Protein AF-A0A1E4TBM3-F1 (afdb_monomer)

pLDDT: mean 78.45, std 21.32, range [32.56, 98.5]

InterPro domains:
  IPR009851 Modifier of rudimentary, Modr [PF07200] (54-201)
  IPR009851 Modifier of rudimentary, Modr [PS51314] (126-215)
  IPR029012 Helix hairpin bin domain superfamily [G3DSA:1.10.287.660] (127-209)
  IPR037202 ESCRT assembly domain [SSF140111] (144-205)

Structure (mmCIF, N/CA/C/O backbone):
data_AF-A0A1E4TBM3-F1
#
_entry.id   AF-A0A1E4TBM3-F1
#
loop_
_atom_site.group_PDB
_atom_site.id
_atom_site.type_symbol
_atom_site.label_atom_id
_atom_site.label_alt_id
_atom_site.label_comp_id
_atom_site.label_asym_id
_atom_site.label_entity_id
_atom_site.label_seq_id
_atom_site.pdbx_PDB_ins_code
_atom_site.Cartn_x
_atom_site.Cartn_y
_atom_site.Cartn_z
_atom_site.occupancy
_atom_site.B_iso_or_equiv
_atom_site.auth_seq_id
_atom_site.auth_comp_id
_atom_site.auth_asym_id
_atom_site.auth_atom_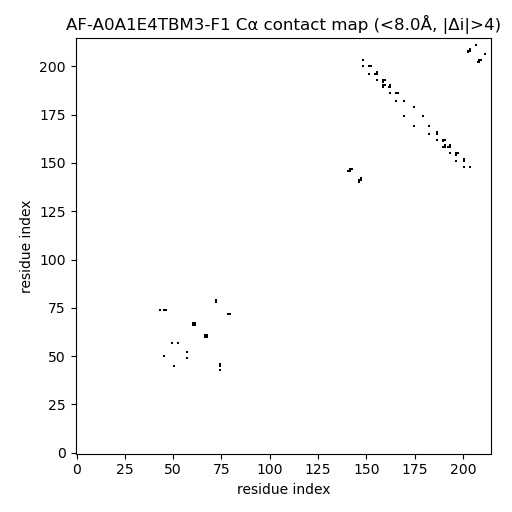id
_atom_site.pdbx_PDB_model_num
ATOM 1 N N . MET A 1 1 ? -14.488 -22.644 -23.319 1.00 43.09 1 MET A N 1
ATOM 2 C CA . MET A 1 1 ? -14.603 -23.756 -22.354 1.00 43.09 1 MET A CA 1
ATOM 3 C C . MET A 1 1 ? -14.589 -23.161 -20.959 1.00 43.09 1 MET A C 1
ATOM 5 O O . MET A 1 1 ? -13.863 -22.206 -20.725 1.00 43.09 1 MET A O 1
ATOM 9 N N . THR A 1 2 ? -15.517 -23.615 -20.133 1.00 40.78 2 THR A N 1
ATOM 10 C CA . THR A 1 2 ? -16.072 -22.980 -18.931 1.00 40.78 2 THR A CA 1
ATOM 11 C C . THR A 1 2 ? -15.214 -23.155 -17.668 1.00 40.78 2 THR A C 1
ATOM 13 O O . THR A 1 2 ? -14.751 -24.254 -17.399 1.00 40.78 2 THR A O 1
ATOM 16 N N . THR A 1 3 ? -15.045 -22.041 -16.942 1.00 47.38 3 THR A N 1
ATOM 17 C CA . THR A 1 3 ? -14.907 -21.806 -15.481 1.00 47.38 3 THR A CA 1
ATOM 18 C C . THR A 1 3 ? -14.403 -22.916 -14.542 1.00 47.38 3 THR A C 1
ATOM 20 O O . THR A 1 3 ? -15.051 -23.945 -14.380 1.00 47.38 3 THR A O 1
ATOM 23 N N . SER A 1 4 ? -13.356 -22.595 -13.773 1.00 41.22 4 SER A N 1
ATOM 24 C CA . SER A 1 4 ? -12.967 -23.264 -12.522 1.00 41.22 4 SER A CA 1
ATOM 25 C C . SER A 1 4 ? -12.719 -22.186 -11.460 1.00 41.22 4 SER A C 1
ATOM 27 O O . SER A 1 4 ? -11.581 -21.867 -11.127 1.00 41.22 4 SER A O 1
ATOM 29 N N . ASP A 1 5 ? -13.803 -21.580 -10.987 1.00 53.22 5 ASP A N 1
ATOM 30 C CA . ASP A 1 5 ? -13.818 -20.707 -9.815 1.00 53.22 5 ASP A CA 1
ATOM 31 C C . ASP A 1 5 ? -14.360 -21.563 -8.664 1.00 53.22 5 ASP A C 1
ATOM 33 O O . ASP A 1 5 ? -15.529 -21.948 -8.675 1.00 53.22 5 ASP A O 1
ATOM 37 N N . THR A 1 6 ? -13.490 -22.022 -7.761 1.00 50.16 6 THR A N 1
ATOM 38 C CA . THR A 1 6 ? -13.890 -22.870 -6.623 1.00 50.16 6 THR A CA 1
ATOM 39 C C . THR A 1 6 ? -13.209 -22.354 -5.353 1.00 50.16 6 THR A C 1
ATOM 41 O O . THR A 1 6 ? -11.991 -22.494 -5.230 1.00 50.16 6 THR A O 1
ATOM 44 N N . PRO A 1 7 ? -13.944 -21.735 -4.411 1.00 61.91 7 PRO A N 1
ATOM 45 C CA . PRO A 1 7 ? -13.390 -21.338 -3.119 1.00 61.91 7 PRO A CA 1
ATOM 46 C C . PRO A 1 7 ? -13.145 -22.565 -2.213 1.00 61.91 7 PRO A C 1
ATOM 48 O O . PRO A 1 7 ? -13.793 -23.601 -2.392 1.00 61.91 7 PRO A O 1
ATOM 51 N N . PRO A 1 8 ? -12.219 -22.476 -1.235 1.00 65.12 8 PRO A N 1
ATOM 52 C CA . PRO A 1 8 ? -11.909 -23.580 -0.329 1.00 65.12 8 PRO A CA 1
ATOM 53 C C . PRO A 1 8 ? -13.107 -23.945 0.571 1.00 65.12 8 PRO A C 1
ATOM 55 O O . PRO A 1 8 ? -13.926 -23.079 0.893 1.00 65.12 8 PRO A O 1
ATOM 58 N N . PRO A 1 9 ? -13.223 -25.221 0.990 1.00 61.34 9 PRO A N 1
ATOM 59 C CA . PRO A 1 9 ? -14.392 -25.720 1.705 1.00 61.34 9 PRO A CA 1
ATOM 60 C C . PRO A 1 9 ? -14.496 -25.144 3.123 1.00 61.34 9 PRO A C 1
ATOM 62 O O . PRO A 1 9 ? -13.516 -25.094 3.867 1.00 61.34 9 PRO A O 1
ATOM 65 N N . LEU A 1 10 ? -15.715 -24.747 3.502 1.00 54.44 10 LEU A N 1
ATOM 66 C CA . LEU A 1 10 ? -16.057 -24.360 4.870 1.00 54.44 10 LEU A CA 1
ATOM 67 C C . LEU A 1 10 ? -15.967 -25.563 5.833 1.00 54.44 10 LEU A C 1
ATOM 69 O O . LEU A 1 10 ? -16.214 -26.700 5.420 1.00 54.44 10 LEU A O 1
ATOM 73 N N . PRO A 1 11 ? -15.657 -25.325 7.123 1.00 58.06 11 PRO A N 1
ATOM 74 C CA . PRO A 1 11 ? -15.652 -26.370 8.144 1.00 58.06 11 PRO A CA 1
ATOM 75 C C . PRO A 1 11 ? -17.044 -27.010 8.321 1.00 58.06 11 PRO A C 1
ATOM 77 O O . PRO A 1 11 ? -18.061 -26.341 8.115 1.00 58.06 11 PRO A O 1
ATOM 80 N N . PRO A 1 12 ? -17.107 -28.297 8.717 1.00 53.38 12 PRO A N 1
ATOM 81 C CA . PRO A 1 12 ? -18.356 -29.041 8.811 1.00 53.38 12 PRO A CA 1
ATOM 82 C C . PRO A 1 12 ? -19.273 -28.462 9.892 1.00 53.38 12 PRO A C 1
ATOM 84 O O . PRO A 1 12 ? -18.897 -28.324 11.056 1.00 53.38 12 PRO A O 1
ATOM 87 N N . LEU A 1 13 ? -20.504 -28.157 9.484 1.00 50.41 13 LEU A N 1
ATOM 88 C CA . LEU A 1 13 ? -21.603 -27.804 10.371 1.00 50.41 13 LEU A CA 1
ATOM 89 C C . LEU A 1 13 ? -21.944 -29.033 11.241 1.00 50.41 13 LEU A C 1
ATOM 91 O O . LEU A 1 13 ? -22.085 -30.127 10.686 1.00 50.41 13 LEU A O 1
ATOM 95 N N . PRO A 1 14 ? -22.072 -28.913 12.575 1.00 39.44 14 PRO A N 1
ATOM 96 C CA . PRO A 1 14 ? -22.470 -30.042 13.406 1.00 39.44 14 PRO A CA 1
ATOM 97 C C . PRO A 1 14 ? -23.855 -30.546 12.981 1.00 39.44 14 PRO A C 1
ATOM 99 O O . PRO A 1 14 ? -24.824 -29.789 12.917 1.00 39.44 14 PRO A O 1
ATOM 102 N N . SER A 1 15 ? -23.905 -31.842 12.662 1.00 37.78 15 SER A N 1
ATOM 103 C CA . SER A 1 15 ? -25.085 -32.578 12.218 1.00 37.78 15 SER A CA 1
ATOM 104 C C . SER A 1 15 ? -26.249 -32.377 13.181 1.00 37.78 15 SER A C 1
ATOM 106 O O . SER A 1 15 ? -26.185 -32.764 14.348 1.00 37.78 15 SER A O 1
ATOM 108 N N . SER A 1 16 ? -27.338 -31.824 12.649 1.00 36.56 16 SER A N 1
ATOM 109 C CA . SER A 1 16 ? -28.669 -31.980 13.222 1.00 36.56 16 SER A CA 1
ATOM 110 C C . SER A 1 16 ? -29.006 -33.470 13.252 1.00 36.56 16 SER A C 1
ATOM 112 O O . SER A 1 16 ? -28.987 -34.133 12.218 1.00 36.56 16 SER A O 1
ATOM 114 N N . GLY A 1 17 ? -29.258 -34.002 14.445 1.00 34.97 17 GLY A N 1
ATOM 115 C CA . GLY A 1 17 ? -29.977 -35.256 14.622 1.00 34.97 17 GLY A CA 1
ATOM 116 C C . GLY A 1 17 ? -31.470 -34.956 14.651 1.00 34.97 17 GLY A C 1
ATOM 117 O O . GLY A 1 17 ? -31.932 -34.198 15.504 1.00 34.97 17 GLY A O 1
ATOM 118 N N . GLU A 1 18 ? -32.210 -35.527 13.705 1.00 33.69 18 GLU A N 1
ATOM 119 C CA . GLU A 1 18 ? -33.666 -35.495 13.664 1.00 33.69 18 GLU A CA 1
ATOM 120 C C . GLU A 1 18 ? -34.270 -36.365 14.781 1.00 33.69 18 GLU A C 1
ATOM 122 O O . GLU A 1 18 ? -33.983 -37.550 14.918 1.00 33.69 18 GLU A O 1
ATOM 127 N N . HIS A 1 19 ? -35.126 -35.717 15.569 1.00 36.16 19 HIS A N 1
ATOM 128 C CA . HIS A 1 19 ? -36.442 -36.171 16.016 1.00 36.16 19 HIS A CA 1
ATOM 129 C C . HIS A 1 19 ? -36.623 -37.633 16.469 1.00 36.16 19 HIS A C 1
ATOM 131 O O . HIS A 1 19 ? -37.054 -38.498 15.713 1.00 36.16 19 HIS A O 1
ATOM 137 N N . THR A 1 20 ? -36.578 -37.830 17.788 1.00 33.31 20 THR A N 1
ATOM 138 C CA . THR A 1 20 ? -37.605 -38.633 18.467 1.00 33.31 20 THR A CA 1
ATOM 139 C C . THR A 1 20 ? -38.359 -37.747 19.449 1.00 33.31 20 THR A C 1
ATOM 141 O O . THR A 1 20 ? -37.778 -37.161 20.359 1.00 33.31 20 THR A O 1
ATOM 144 N N . THR A 1 21 ? -39.658 -37.636 19.192 1.00 39.84 21 THR A N 1
A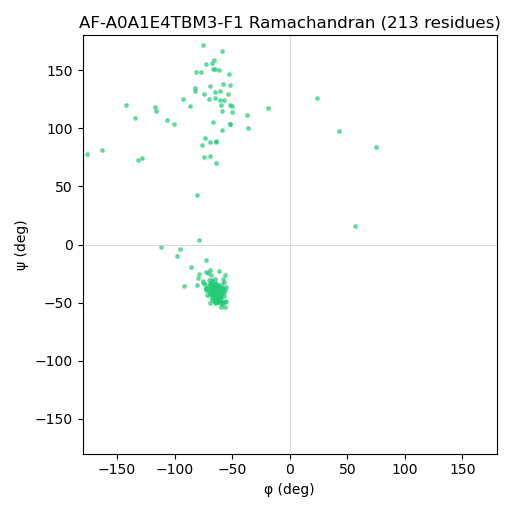TOM 145 C CA . THR A 1 21 ? -40.739 -37.121 20.040 1.00 39.84 21 THR A CA 1
ATOM 146 C C . THR A 1 21 ? -40.429 -37.060 21.533 1.00 39.84 21 THR A C 1
ATOM 148 O O . THR A 1 21 ? -40.270 -38.077 22.201 1.00 39.84 21 THR A O 1
ATOM 151 N N . GLY A 1 22 ? -40.446 -35.842 22.053 1.00 32.56 22 GLY A N 1
ATOM 152 C CA . GLY A 1 22 ? -40.351 -35.540 23.470 1.00 32.56 22 GLY A CA 1
ATOM 153 C C . GLY A 1 22 ? -40.514 -34.043 23.638 1.00 32.56 22 GLY A C 1
ATOM 154 O O . GLY A 1 22 ? -39.535 -33.313 23.728 1.00 32.56 22 GLY A O 1
ATOM 155 N N . THR A 1 23 ? -41.762 -33.589 23.566 1.00 39.31 23 THR A N 1
ATOM 156 C CA . THR A 1 23 ? -42.213 -32.233 23.879 1.00 39.31 23 THR A CA 1
ATOM 157 C C . THR A 1 23 ? -41.436 -31.673 25.069 1.00 39.31 23 THR A C 1
ATOM 159 O O . THR A 1 23 ? -41.610 -32.189 26.162 1.00 39.31 23 THR A O 1
ATOM 162 N N . ASN A 1 24 ? -40.580 -30.665 24.868 1.00 33.22 24 ASN A N 1
ATOM 163 C CA . ASN A 1 24 ? -40.073 -29.772 25.918 1.00 33.22 24 ASN A CA 1
ATOM 164 C C . ASN A 1 24 ? -39.470 -28.509 25.278 1.00 33.22 24 ASN A C 1
ATOM 166 O O . ASN A 1 24 ? -38.268 -28.369 25.069 1.00 33.22 24 ASN A O 1
ATOM 170 N N . THR A 1 25 ? -40.370 -27.593 24.937 1.00 37.41 25 THR A N 1
ATOM 171 C CA . THR A 1 25 ? -40.148 -26.151 24.776 1.00 37.41 25 THR A CA 1
ATOM 172 C C . THR A 1 25 ? -39.616 -25.507 26.080 1.00 37.41 25 THR A C 1
ATOM 174 O O . THR A 1 25 ? -39.597 -26.150 27.129 1.00 37.41 25 THR A O 1
ATOM 177 N N . PRO A 1 26 ? -39.100 -24.268 26.013 1.00 33.31 26 PRO A N 1
ATOM 178 C CA . PRO A 1 26 ? -37.811 -23.867 26.571 1.00 33.31 26 PRO A CA 1
ATOM 179 C C . PRO A 1 26 ? -37.827 -23.573 28.074 1.00 33.31 26 PRO A C 1
ATOM 181 O O . PRO A 1 26 ? -38.766 -22.979 28.599 1.00 33.31 26 PRO A O 1
ATOM 184 N N . LYS A 1 27 ? -36.695 -23.853 28.739 1.00 35.19 27 LYS A N 1
ATOM 185 C CA . LYS A 1 27 ? -36.306 -23.174 29.985 1.00 35.19 27 LYS A CA 1
ATOM 186 C C . LYS A 1 27 ? -35.948 -21.721 29.664 1.00 35.19 27 LYS A C 1
ATOM 188 O O . LYS A 1 27 ? -34.781 -21.346 29.605 1.00 35.19 27 LYS A O 1
ATOM 193 N N . THR A 1 28 ? -36.980 -20.917 29.443 1.00 34.03 28 THR A N 1
ATOM 194 C CA . THR A 1 28 ? -36.949 -19.492 29.751 1.00 34.03 28 THR A CA 1
ATOM 195 C C . THR A 1 28 ? -36.668 -19.396 31.243 1.00 34.03 28 THR A C 1
ATOM 197 O O . THR A 1 28 ? -37.457 -19.874 32.055 1.00 34.03 28 THR A O 1
ATOM 200 N N . SER A 1 29 ? -35.515 -18.845 31.614 1.00 42.06 29 SER A N 1
ATOM 201 C CA . SER A 1 29 ? -35.287 -18.366 32.971 1.00 42.06 29 SER A CA 1
ATOM 202 C C . SER A 1 29 ? -36.263 -17.217 33.208 1.00 42.06 29 SER A C 1
ATOM 204 O O . SER A 1 29 ? -35.975 -16.065 32.880 1.00 42.06 29 SER A O 1
ATOM 206 N N . GLU A 1 30 ? -37.454 -17.560 33.695 1.00 33.88 30 GLU A N 1
ATOM 207 C CA . GLU A 1 30 ? -38.350 -16.610 34.334 1.00 33.88 30 GLU A CA 1
ATOM 208 C C . GLU A 1 30 ? -37.546 -15.870 35.417 1.00 33.88 30 GLU A C 1
ATOM 210 O O . GLU A 1 30 ? -36.768 -16.511 36.135 1.00 33.88 30 GLU A O 1
ATOM 215 N N . PRO A 1 31 ? -37.686 -14.537 35.554 1.00 37.34 31 PRO A N 1
ATOM 216 C CA . PRO A 1 31 ? -37.241 -13.884 36.775 1.00 37.34 31 PRO A CA 1
ATOM 217 C C . PRO A 1 31 ? -37.927 -14.620 37.916 1.00 37.34 31 PRO A C 1
ATOM 219 O O . PRO A 1 31 ? -39.135 -14.840 37.825 1.00 37.34 31 PRO A O 1
ATOM 222 N N . SER A 1 32 ? -37.159 -15.039 38.926 1.00 38.97 32 SER A N 1
ATOM 223 C CA . SER A 1 32 ? -37.653 -15.684 40.139 1.00 38.97 32 SER A CA 1
ATOM 224 C C . SER A 1 32 ? -38.976 -15.047 40.528 1.00 38.97 32 SER A C 1
ATOM 226 O O . SER A 1 32 ? -39.015 -13.928 41.044 1.00 38.97 32 SER A O 1
ATOM 228 N N . ARG A 1 33 ? -40.077 -15.720 40.185 1.00 36.62 33 ARG A N 1
ATOM 229 C CA . ARG A 1 33 ? -41.401 -15.276 40.568 1.00 36.62 33 ARG A CA 1
ATOM 230 C C . ARG A 1 33 ? -41.368 -15.455 42.068 1.00 36.62 33 ARG A C 1
ATOM 232 O O . ARG A 1 33 ? -41.325 -16.584 42.548 1.00 36.62 33 ARG A O 1
ATOM 239 N N . ILE A 1 34 ? -41.262 -14.341 42.785 1.00 35.09 34 ILE A N 1
ATOM 240 C CA . ILE A 1 34 ? -41.466 -14.298 44.222 1.00 35.09 34 ILE A CA 1
ATOM 241 C C . ILE A 1 34 ? -42.824 -14.963 44.414 1.00 35.09 34 ILE A C 1
ATOM 243 O O . ILE A 1 34 ? -43.860 -14.397 44.063 1.00 35.09 34 ILE A O 1
ATOM 247 N N . THR A 1 35 ? -42.830 -16.213 44.866 1.00 35.88 35 THR A N 1
ATOM 248 C CA . THR A 1 35 ? -44.028 -16.836 45.401 1.00 35.88 35 THR A CA 1
ATOM 249 C C . THR A 1 35 ? -44.375 -16.038 46.647 1.00 35.88 35 THR A C 1
ATOM 251 O O . THR A 1 35 ? -43.936 -16.366 47.743 1.00 35.88 35 THR A O 1
ATOM 254 N N . LEU A 1 36 ? -45.158 -14.971 46.471 1.00 41.56 36 LEU A N 1
ATOM 255 C CA . LEU A 1 36 ? -46.055 -14.428 47.487 1.00 41.56 36 LEU A CA 1
ATOM 256 C C . LEU A 1 36 ? -47.100 -15.517 47.762 1.00 41.56 36 LEU A C 1
ATOM 258 O O . LEU A 1 36 ? -48.237 -15.446 47.309 1.00 41.56 36 LEU A O 1
ATOM 262 N N . SER A 1 37 ? -46.677 -16.609 48.394 1.00 42.25 37 SER A N 1
ATOM 263 C CA . SER A 1 37 ? -47.542 -17.728 48.728 1.00 42.25 37 SER A CA 1
ATOM 264 C C . SER A 1 37 ? -47.614 -17.843 50.236 1.00 42.25 37 SER A C 1
ATOM 266 O O . SER A 1 37 ? -46.628 -18.169 50.891 1.00 42.25 37 SER A O 1
ATOM 268 N N . ALA A 1 38 ? -48.838 -17.608 50.701 1.00 39.19 38 ALA A N 1
ATOM 269 C CA . ALA A 1 38 ? -49.329 -17.583 52.069 1.00 39.19 38 ALA A CA 1
ATOM 270 C C . ALA A 1 38 ? -48.919 -16.338 52.868 1.00 39.19 38 ALA A C 1
ATOM 272 O O . ALA A 1 38 ? -48.008 -16.372 53.687 1.00 39.19 38 ALA A O 1
ATOM 273 N N . TYR A 1 39 ? -49.688 -15.251 52.712 1.00 37.91 39 TYR A N 1
ATOM 274 C CA . TYR A 1 39 ? -49.932 -14.380 53.862 1.00 37.91 39 TYR A CA 1
ATOM 275 C C . TYR A 1 39 ? -50.382 -15.290 55.018 1.00 37.91 39 TYR A C 1
ATOM 277 O O . TYR A 1 39 ? -51.385 -15.994 54.843 1.00 37.91 39 TYR A O 1
ATOM 285 N N . PRO A 1 40 ? -49.677 -15.353 56.164 1.00 49.25 40 PRO A N 1
ATOM 286 C CA . PRO A 1 40 ? -50.264 -15.976 57.339 1.00 49.25 40 PRO A CA 1
ATOM 287 C C . PRO A 1 40 ? -51.561 -15.216 57.606 1.00 49.25 40 PRO A C 1
ATOM 289 O O . PRO A 1 40 ? -51.539 -13.992 57.691 1.00 49.25 40 PRO A O 1
ATOM 292 N N . THR A 1 41 ? -52.702 -15.906 57.667 1.00 52.69 41 THR A N 1
ATOM 293 C CA . THR A 1 41 ? -53.959 -15.297 58.121 1.00 52.69 41 THR A CA 1
ATOM 294 C C . THR A 1 41 ? -53.674 -14.583 59.442 1.00 52.69 41 THR A C 1
ATOM 296 O O . THR A 1 41 ? -53.352 -15.277 60.414 1.00 52.69 41 THR A O 1
ATOM 299 N N . PRO A 1 42 ? -53.758 -13.240 59.522 1.00 49.72 42 PRO A N 1
ATOM 300 C CA . PRO A 1 42 ? -53.548 -12.557 60.780 1.00 49.72 42 PRO A CA 1
ATOM 301 C C . PRO A 1 42 ? -54.816 -12.756 61.607 1.00 49.72 42 PRO A C 1
ATOM 303 O O . PRO A 1 42 ? -55.722 -11.934 61.605 1.00 49.72 42 PRO A O 1
ATOM 306 N N . SER A 1 43 ? -54.900 -13.869 62.333 1.00 53.56 43 SER A N 1
ATOM 307 C CA . SER A 1 43 ? -55.831 -13.999 63.458 1.00 53.56 43 SER A CA 1
ATOM 308 C C . SER A 1 43 ? -55.232 -13.321 64.698 1.00 53.56 43 SER A C 1
ATOM 310 O O . SER A 1 43 ? -55.256 -13.875 65.796 1.00 53.56 43 SER A O 1
ATOM 312 N N . ALA A 1 44 ? -54.633 -12.143 64.521 1.00 61.34 44 ALA A N 1
ATOM 313 C CA . ALA A 1 44 ? -54.261 -11.275 65.624 1.00 61.34 44 ALA A CA 1
ATOM 314 C C . ALA A 1 44 ? -55.431 -10.304 65.844 1.00 61.34 44 ALA A C 1
ATOM 316 O O . ALA A 1 44 ? -55.864 -9.664 64.884 1.00 61.34 44 ALA A O 1
ATOM 317 N N . PRO A 1 45 ? -55.995 -10.210 67.059 1.00 63.44 45 PRO A N 1
ATOM 318 C CA . PRO A 1 4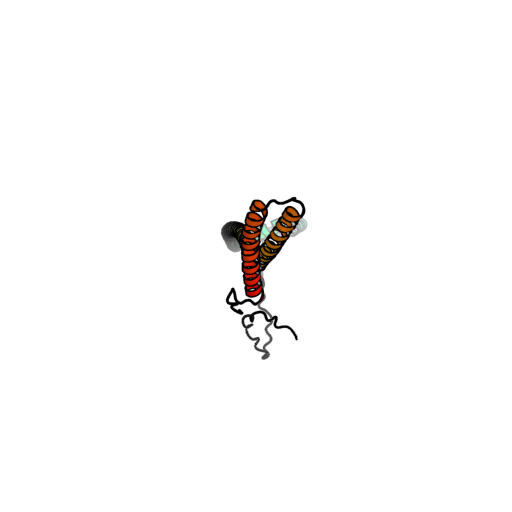5 ? -57.067 -9.262 67.332 1.00 63.44 45 PRO A CA 1
ATOM 319 C C . PRO A 1 45 ? -56.556 -7.840 67.085 1.00 63.44 45 PRO A C 1
ATOM 321 O O . PRO A 1 45 ? -55.478 -7.488 67.561 1.00 63.44 45 PRO A O 1
ATOM 324 N N . LEU A 1 46 ? -57.328 -7.041 66.341 1.00 67.31 46 LEU A N 1
ATOM 325 C CA . LEU A 1 46 ? -57.081 -5.609 66.153 1.00 67.31 46 LEU A CA 1
ATOM 326 C C . LEU A 1 46 ? -56.945 -4.924 67.527 1.00 67.31 46 LEU A C 1
ATOM 328 O O . LEU A 1 46 ? -57.617 -5.343 68.476 1.00 67.31 46 LEU A O 1
ATOM 332 N N . PRO A 1 47 ? -56.103 -3.884 67.667 1.00 75.12 47 PRO A N 1
ATOM 333 C CA . PRO A 1 47 ? -55.949 -3.175 68.929 1.00 75.12 47 PRO A CA 1
ATOM 334 C C . PRO A 1 47 ? -57.310 -2.635 69.367 1.00 75.12 47 PRO A C 1
ATOM 336 O O . PRO A 1 47 ? -58.064 -2.098 68.553 1.00 75.12 47 PRO A O 1
ATOM 339 N N . SER A 1 48 ? -57.634 -2.747 70.653 1.00 68.88 48 SER A N 1
ATOM 340 C CA . SER A 1 48 ? -58.908 -2.261 71.203 1.00 68.88 48 SER A CA 1
ATOM 341 C C . SER A 1 48 ? -59.145 -0.770 70.938 1.00 68.88 48 SER A C 1
ATOM 343 O O . SER A 1 48 ? -60.286 -0.334 70.840 1.00 68.88 48 SER A O 1
ATOM 345 N N . GLU A 1 49 ? -58.068 -0.007 70.766 1.00 70.56 49 GLU A N 1
ATOM 346 C CA . GLU A 1 49 ? -58.069 1.418 70.418 1.00 70.56 49 GLU A CA 1
ATOM 347 C C . GLU A 1 49 ? -58.652 1.684 69.021 1.00 70.56 49 GLU A C 1
ATOM 349 O O . GLU A 1 49 ? -59.351 2.671 68.820 1.00 70.56 49 GLU A O 1
ATOM 354 N N . VAL A 1 50 ? -58.445 0.764 68.075 1.00 67.19 50 VAL A N 1
ATOM 355 C CA . VAL A 1 50 ? -58.972 0.849 66.701 1.00 67.19 50 VAL A CA 1
ATOM 356 C C . VAL A 1 50 ? -60.436 0.414 66.661 1.00 67.19 50 VAL A C 1
ATOM 358 O O . VAL A 1 50 ? -61.241 0.983 65.932 1.00 67.19 50 VAL A O 1
ATOM 361 N N . LEU A 1 51 ? -60.811 -0.560 67.493 1.00 73.19 51 LEU A N 1
ATOM 362 C CA . LEU A 1 51 ? -62.198 -1.016 67.642 1.00 73.19 51 LEU A CA 1
ATOM 363 C C . LEU A 1 51 ? -63.105 0.022 68.331 1.00 73.19 51 LEU A C 1
ATOM 365 O O . LEU A 1 51 ? -64.321 -0.038 68.164 1.00 73.19 51 LEU A O 1
ATOM 369 N N . ALA A 1 52 ? -62.529 0.959 69.091 1.00 75.50 52 ALA A N 1
ATOM 370 C CA . ALA A 1 52 ? -63.247 2.018 69.804 1.00 75.50 52 ALA A CA 1
ATOM 371 C C . ALA A 1 52 ? -63.321 3.358 69.037 1.00 75.50 52 ALA A C 1
ATOM 373 O O . ALA A 1 52 ? -63.956 4.296 69.521 1.00 75.50 52 ALA A O 1
ATOM 374 N N . ALA A 1 53 ? -62.684 3.462 67.866 1.00 75.00 53 ALA A N 1
ATOM 375 C CA . ALA A 1 53 ? -62.620 4.692 67.078 1.00 75.00 53 ALA A CA 1
ATOM 376 C C . ALA A 1 53 ? -63.930 4.978 66.305 1.00 75.00 53 ALA A C 1
ATOM 378 O O . ALA A 1 53 ? -64.622 4.043 65.881 1.00 75.00 53 ALA A O 1
ATOM 379 N N . PRO A 1 54 ? -64.297 6.258 66.087 1.00 84.56 54 PRO A N 1
ATOM 380 C CA . PRO A 1 54 ? -65.460 6.619 65.281 1.00 84.56 54 PRO A CA 1
ATOM 381 C C . PRO A 1 54 ? -65.251 6.262 63.800 1.00 84.56 54 PRO A C 1
ATOM 383 O O . PRO A 1 54 ? -64.134 6.169 63.295 1.00 84.56 54 PRO A O 1
ATOM 386 N N . LYS A 1 55 ? -66.357 6.080 63.070 1.00 79.00 55 LYS A N 1
ATOM 387 C CA . LYS A 1 55 ? -66.357 5.622 61.667 1.00 79.00 55 LYS A CA 1
ATOM 388 C C . LYS A 1 55 ? -65.563 6.533 60.716 1.00 79.00 55 LYS A C 1
ATOM 390 O O . LYS A 1 55 ? -65.022 6.048 59.727 1.00 79.00 55 LYS A O 1
ATOM 395 N N . GLU A 1 56 ? -65.502 7.825 61.021 1.00 81.94 56 GLU A N 1
ATOM 396 C CA . GLU A 1 56 ? -64.770 8.838 60.249 1.00 81.94 56 GLU A CA 1
ATOM 397 C C . GLU A 1 56 ? -63.245 8.654 60.378 1.00 81.94 56 GLU A C 1
ATOM 399 O O . GLU A 1 56 ? -62.521 8.680 59.380 1.00 81.94 56 GLU A O 1
ATOM 404 N N . ASP A 1 57 ? -62.761 8.336 61.581 1.00 77.12 57 ASP A N 1
ATOM 405 C CA . ASP A 1 57 ? -61.342 8.057 61.830 1.00 77.12 57 ASP A CA 1
ATOM 406 C C . ASP A 1 57 ? -60.917 6.721 61.205 1.00 77.12 57 ASP A C 1
ATOM 408 O O . ASP A 1 57 ? -59.828 6.610 60.644 1.00 77.12 57 ASP A O 1
ATOM 412 N N . LEU A 1 58 ? -61.803 5.717 61.206 1.00 80.12 58 LEU A N 1
ATOM 413 C CA . LEU A 1 58 ? -61.554 4.436 60.534 1.00 80.12 58 LEU A CA 1
ATOM 414 C C . LEU A 1 58 ? -61.417 4.576 59.014 1.00 80.12 58 LEU A C 1
ATOM 416 O O . LEU A 1 58 ? -60.592 3.888 58.415 1.00 80.12 58 LEU A O 1
ATOM 420 N N . GLN A 1 59 ? -62.196 5.464 58.390 1.00 81.38 59 GLN A N 1
ATOM 421 C CA . GLN A 1 59 ? -62.037 5.773 56.965 1.00 81.38 59 GLN A CA 1
ATOM 422 C C . GLN A 1 59 ? -60.706 6.473 56.703 1.00 81.38 59 GLN A C 1
ATOM 424 O O . GLN A 1 59 ? -59.974 6.069 55.809 1.00 81.38 59 GLN A O 1
ATOM 429 N N . THR A 1 60 ? -60.326 7.421 57.557 1.00 82.75 60 THR A N 1
ATOM 430 C CA . THR A 1 60 ? -59.039 8.121 57.443 1.00 82.75 60 THR A CA 1
ATOM 431 C C . THR A 1 60 ? -57.844 7.159 57.557 1.00 82.75 60 THR A C 1
ATOM 433 O O . THR A 1 60 ? -56.856 7.292 56.831 1.00 82.75 60 THR A O 1
ATOM 436 N N . ILE A 1 61 ? -57.943 6.141 58.418 1.00 79.94 61 ILE A N 1
ATOM 437 C CA . ILE A 1 61 ? -56.934 5.078 58.563 1.00 79.94 61 ILE A CA 1
ATOM 438 C C . ILE A 1 61 ? -56.935 4.130 57.346 1.00 79.94 61 ILE A C 1
ATOM 440 O O . ILE A 1 61 ? -55.872 3.726 56.879 1.00 79.94 61 ILE A O 1
ATOM 444 N N . LEU A 1 62 ? -58.100 3.797 56.782 1.00 83.19 62 LEU A N 1
ATOM 445 C CA . LEU A 1 62 ? -58.212 2.964 55.572 1.00 83.19 62 LEU A CA 1
ATOM 446 C C . LEU A 1 62 ? -57.799 3.679 54.277 1.00 83.19 62 LEU A C 1
ATOM 448 O O . LEU A 1 62 ? -57.395 3.020 53.318 1.00 83.19 62 LEU A O 1
ATOM 452 N N . ASP A 1 63 ? -57.849 5.004 54.250 1.00 89.00 63 ASP A N 1
ATOM 453 C CA . ASP A 1 63 ? -57.441 5.788 53.084 1.00 89.00 63 ASP A CA 1
ATOM 454 C C . ASP A 1 63 ? -55.929 6.073 53.078 1.00 89.00 63 ASP A C 1
ATOM 456 O O . ASP A 1 63 ? -55.343 6.358 52.032 1.00 89.00 63 ASP A O 1
ATOM 460 N N . SER A 1 64 ? -55.266 5.965 54.234 1.00 86.31 64 SER A N 1
ATOM 461 C CA . SER A 1 64 ? -53.836 6.240 54.380 1.00 86.31 64 SER A CA 1
ATOM 462 C C . SER A 1 64 ? -53.014 4.959 54.556 1.00 86.31 64 SER A C 1
ATOM 464 O O . SER A 1 64 ? -52.962 4.336 55.617 1.00 86.31 64 SER A O 1
ATOM 466 N N . THR A 1 65 ? -52.277 4.600 53.505 1.00 86.56 65 THR A N 1
ATOM 467 C CA . THR A 1 65 ? -51.348 3.455 53.496 1.00 86.56 65 THR A CA 1
ATOM 468 C C . THR A 1 65 ? -50.264 3.562 54.569 1.00 86.56 65 THR A C 1
ATOM 470 O O . THR A 1 65 ? -49.900 2.564 55.177 1.00 86.56 65 THR A O 1
ATOM 473 N N . PHE A 1 66 ? -49.806 4.776 54.887 1.00 83.81 66 PHE A N 1
ATOM 474 C CA . PHE A 1 66 ? -48.833 5.001 55.959 1.00 83.81 66 PHE A CA 1
ATOM 475 C C . PHE A 1 66 ? -49.365 4.614 57.350 1.00 83.81 66 PHE A C 1
ATOM 477 O O . PHE A 1 66 ? -48.625 4.043 58.150 1.00 83.81 66 PHE A O 1
ATOM 484 N N . LEU A 1 67 ? -50.639 4.905 57.653 1.00 81.06 67 LEU A N 1
ATOM 485 C CA . LEU A 1 67 ? -51.249 4.527 58.934 1.00 81.06 67 LEU A CA 1
ATOM 486 C C . LEU A 1 67 ? -51.524 3.023 58.994 1.00 81.06 67 LEU A C 1
ATOM 488 O O . LEU A 1 67 ? -51.356 2.427 60.056 1.00 81.06 67 LEU A O 1
ATOM 492 N N . GLN A 1 68 ? -51.876 2.403 57.866 1.00 80.56 68 GLN A N 1
ATOM 493 C CA . GLN A 1 68 ? -51.993 0.945 57.758 1.00 80.56 68 GLN A CA 1
ATOM 494 C C . GLN A 1 68 ? -50.658 0.256 58.031 1.00 80.56 68 GLN A C 1
ATOM 496 O O . GLN A 1 68 ? -50.603 -0.646 58.864 1.00 80.56 68 GLN A O 1
ATOM 501 N N . ASP A 1 69 ? -49.580 0.725 57.406 1.00 79.19 69 ASP A N 1
ATOM 502 C CA . ASP A 1 69 ? -48.237 0.193 57.624 1.00 79.19 69 ASP A CA 1
ATOM 503 C C . ASP A 1 69 ? -47.791 0.394 59.077 1.00 79.19 69 ASP A C 1
ATOM 505 O O . ASP A 1 69 ? -47.341 -0.550 59.724 1.00 79.19 69 ASP A O 1
ATOM 509 N N . ALA A 1 70 ? -47.985 1.591 59.643 1.00 80.25 70 ALA A N 1
ATOM 510 C CA . ALA A 1 70 ? -47.671 1.867 61.045 1.00 80.25 70 ALA A CA 1
ATOM 511 C C . ALA A 1 70 ? -48.436 0.943 62.010 1.00 80.25 70 ALA A C 1
ATOM 513 O O . ALA A 1 70 ? -47.851 0.431 62.964 1.00 80.25 70 ALA A O 1
ATOM 514 N N . LEU A 1 71 ? -49.718 0.688 61.745 1.00 79.12 71 LEU A N 1
ATOM 515 C CA . LEU A 1 71 ? -50.563 -0.199 62.544 1.00 79.12 71 LEU A CA 1
ATOM 516 C C . LEU A 1 71 ? -50.104 -1.659 62.436 1.00 79.12 71 LEU A C 1
ATOM 518 O O . LEU A 1 71 ? -49.981 -2.333 63.458 1.00 79.12 71 LEU A O 1
ATOM 522 N N . ILE A 1 72 ? -49.748 -2.118 61.234 1.00 78.25 72 ILE A N 1
ATOM 523 C CA . ILE A 1 72 ? -49.156 -3.444 61.005 1.00 78.25 72 ILE A CA 1
ATOM 524 C C . ILE A 1 72 ? -47.826 -3.584 61.764 1.00 78.25 72 ILE A C 1
ATOM 526 O O . ILE A 1 72 ? -47.603 -4.603 62.422 1.00 78.25 72 ILE A O 1
ATOM 530 N N . TYR A 1 73 ? -46.969 -2.559 61.744 1.00 76.94 73 TYR A N 1
ATOM 531 C CA . TYR A 1 73 ? -45.691 -2.560 62.465 1.00 76.94 73 TYR A CA 1
ATOM 532 C C . TYR A 1 73 ? -45.850 -2.510 63.991 1.00 76.94 73 TYR A C 1
ATOM 534 O O . TYR A 1 73 ? -45.052 -3.122 64.703 1.00 76.94 73 TYR A O 1
ATOM 542 N N . CYS A 1 74 ? -46.875 -1.825 64.504 1.00 74.25 74 CYS A N 1
ATOM 543 C CA . CYS A 1 74 ? -47.208 -1.819 65.931 1.00 74.25 74 CYS A CA 1
ATOM 544 C C . CYS A 1 74 ? -47.763 -3.175 66.399 1.00 74.25 74 CYS A C 1
ATOM 546 O O . CYS A 1 74 ? -47.433 -3.624 67.496 1.00 74.25 74 CYS A O 1
ATOM 548 N N . GLN A 1 75 ? -48.575 -3.845 65.572 1.00 74.12 75 GLN A N 1
ATOM 549 C CA . GLN A 1 75 ? -49.162 -5.156 65.883 1.00 74.12 75 GLN A CA 1
ATOM 550 C C . GLN A 1 75 ? -48.133 -6.289 65.829 1.00 74.12 75 GLN A C 1
ATOM 552 O O . GLN A 1 75 ? -48.187 -7.248 66.603 1.00 74.12 75 GLN A O 1
ATOM 557 N N . HIS A 1 76 ? -47.211 -6.190 64.875 1.00 67.75 76 HIS A N 1
ATOM 558 C CA . HIS A 1 76 ? -46.236 -7.219 64.559 1.00 67.75 76 HIS A CA 1
ATOM 559 C C . HIS A 1 76 ? -44.831 -6.605 64.548 1.00 67.75 76 HIS A C 1
ATOM 561 O O . HIS A 1 76 ? -44.220 -6.451 63.494 1.00 67.75 76 HIS A O 1
ATOM 567 N N . PRO A 1 77 ? -44.246 -6.299 65.720 1.00 67.00 77 PRO A N 1
ATOM 568 C CA . PRO A 1 77 ? -42.891 -5.748 65.784 1.00 67.00 77 PRO A CA 1
ATOM 569 C C . PRO A 1 77 ? -41.838 -6.703 65.193 1.00 67.00 77 PRO A C 1
ATOM 571 O O . PRO A 1 77 ? -40.779 -6.262 64.751 1.00 67.00 77 PRO A O 1
ATOM 574 N N . GLN A 1 78 ? -42.134 -8.009 65.147 1.00 65.94 78 GLN A N 1
ATOM 575 C CA . GLN A 1 78 ? -41.277 -9.000 64.495 1.00 65.94 78 GLN A CA 1
ATOM 576 C C . GLN A 1 78 ? -41.356 -8.953 62.963 1.00 65.94 78 GLN A C 1
ATOM 578 O O . GLN A 1 78 ? -40.330 -9.166 62.327 1.00 65.94 78 GLN A O 1
ATOM 583 N N . SER A 1 79 ? -42.498 -8.587 62.362 1.00 65.56 79 SER A N 1
ATOM 584 C CA . SER A 1 79 ? -42.627 -8.537 60.896 1.00 65.56 79 SER A CA 1
ATOM 585 C C . SER A 1 79 ? -41.784 -7.419 60.282 1.00 65.56 79 SER A C 1
ATOM 587 O O . SER A 1 79 ? -41.227 -7.603 59.204 1.00 65.56 79 SER A O 1
ATOM 589 N N . LYS A 1 80 ? -41.613 -6.297 60.996 1.00 66.31 80 LYS A N 1
ATOM 590 C CA . LYS A 1 80 ? -40.711 -5.212 60.590 1.00 66.31 80 LYS A CA 1
ATOM 591 C C . LYS A 1 80 ? -39.267 -5.705 60.477 1.00 66.31 80 LYS A C 1
ATOM 593 O O . LYS A 1 80 ? -38.649 -5.612 59.427 1.00 66.31 80 LYS A O 1
ATOM 598 N N . GLY A 1 81 ? -38.757 -6.327 61.542 1.00 65.38 81 GLY A N 1
ATOM 599 C CA . GLY A 1 81 ? -37.399 -6.872 61.553 1.00 65.38 81 GLY A CA 1
ATOM 600 C C . GLY A 1 81 ? -37.200 -8.075 60.625 1.00 65.38 81 GLY A C 1
ATOM 601 O O . GLY A 1 81 ? -36.076 -8.318 60.190 1.00 65.38 81 GLY A O 1
ATOM 602 N N . GLU A 1 82 ? -38.251 -8.841 60.332 1.00 71.75 82 GLU A N 1
ATOM 603 C CA . GLU A 1 82 ? -38.208 -9.975 59.401 1.00 71.75 82 GLU A CA 1
ATOM 604 C C . GLU A 1 82 ? -38.271 -9.555 57.930 1.00 71.75 82 GLU A C 1
ATOM 606 O O . GLU A 1 82 ? -37.703 -10.259 57.099 1.00 71.75 82 GLU A O 1
ATOM 611 N N . LEU A 1 83 ? -38.908 -8.426 57.602 1.00 73.25 83 LEU A N 1
ATOM 612 C CA . LEU A 1 83 ? -39.010 -7.906 56.235 1.00 73.25 83 LEU A CA 1
ATOM 613 C C . LEU A 1 83 ? -37.872 -6.932 55.885 1.00 73.25 83 LEU A C 1
ATOM 615 O O . LEU A 1 83 ? -37.365 -6.966 54.762 1.00 73.25 83 LEU A O 1
ATOM 619 N N . ASP A 1 84 ? -37.417 -6.126 56.846 1.00 78.12 84 ASP A N 1
ATOM 620 C CA . ASP A 1 84 ? -36.341 -5.150 56.631 1.00 78.12 84 ASP A CA 1
ATOM 621 C C . ASP A 1 84 ? -34.994 -5.851 56.378 1.00 78.12 84 ASP A C 1
ATOM 623 O O . ASP A 1 84 ? -34.264 -5.484 55.463 1.00 78.12 84 ASP A O 1
ATOM 627 N N . LYS A 1 85 ? -34.689 -6.942 57.096 1.00 81.44 85 LYS A N 1
ATOM 628 C CA . LYS A 1 85 ? -33.438 -7.711 56.917 1.00 81.44 85 LYS A CA 1
ATOM 629 C C . LYS A 1 85 ? -33.231 -8.282 55.504 1.00 81.44 85 LYS A C 1
ATOM 631 O O . LYS A 1 85 ? -32.147 -8.090 54.952 1.00 81.44 85 LYS A O 1
ATOM 636 N N . PRO A 1 86 ? -34.188 -9.010 54.891 1.00 85.31 86 PRO A N 1
ATOM 637 C CA . PRO A 1 86 ? -34.022 -9.493 53.525 1.00 85.31 86 PRO A CA 1
ATOM 638 C C . PRO A 1 86 ? -34.015 -8.344 52.512 1.00 85.31 86 PRO A C 1
ATOM 640 O O . PRO A 1 86 ? -33.317 -8.456 51.508 1.00 85.31 86 PRO A O 1
ATOM 643 N N . ALA A 1 87 ? -34.724 -7.238 52.766 1.00 86.44 87 ALA A N 1
ATOM 644 C CA . ALA A 1 87 ? -34.670 -6.055 51.908 1.00 86.44 87 ALA A CA 1
ATOM 645 C C . ALA A 1 87 ? -33.285 -5.383 51.941 1.00 86.44 87 ALA A C 1
ATOM 647 O O . ALA A 1 87 ? -32.729 -5.083 50.885 1.00 86.44 87 ALA A O 1
ATOM 648 N N . GLU A 1 88 ? -32.691 -5.221 53.126 1.00 90.44 88 GLU A N 1
ATOM 649 C CA . GLU A 1 88 ? -31.323 -4.718 53.302 1.00 90.44 88 GLU A CA 1
ATOM 650 C C . GLU A 1 88 ? -30.292 -5.645 52.646 1.00 90.44 88 GLU A C 1
ATOM 652 O O . GLU A 1 88 ? -29.416 -5.176 51.921 1.00 90.44 88 GLU A O 1
ATOM 657 N N . MET A 1 89 ? -30.436 -6.963 52.819 1.00 93.00 89 MET A N 1
ATOM 658 C CA . MET A 1 89 ? -29.563 -7.953 52.181 1.00 93.00 89 MET A CA 1
ATOM 659 C C . MET A 1 89 ? -29.644 -7.886 50.649 1.00 93.00 89 MET A C 1
ATOM 661 O O . MET A 1 89 ? -28.613 -7.921 49.976 1.00 93.00 89 MET A O 1
ATOM 665 N N . LEU A 1 90 ? -30.852 -7.761 50.088 1.00 94.88 90 LEU A N 1
ATOM 666 C CA . LEU A 1 90 ? -31.050 -7.608 48.644 1.00 94.88 90 LEU A CA 1
ATOM 667 C C . LEU A 1 90 ? -30.475 -6.285 48.128 1.00 94.88 90 LEU A C 1
ATOM 669 O O . LEU A 1 90 ? -29.903 -6.258 47.037 1.00 94.88 90 LEU A O 1
ATOM 673 N N . LEU A 1 91 ? -30.597 -5.199 48.895 1.00 96.19 91 LEU A N 1
ATOM 674 C CA . LEU A 1 91 ? -30.006 -3.908 48.545 1.00 96.19 91 LEU A CA 1
ATOM 675 C C . LEU A 1 91 ? -28.473 -3.989 48.541 1.00 96.19 91 LEU A C 1
ATOM 677 O O . LEU A 1 91 ? -27.832 -3.512 47.605 1.00 96.19 91 LEU A O 1
ATOM 681 N N . GLU A 1 92 ? -27.884 -4.639 49.546 1.00 96.56 92 GLU A N 1
ATOM 682 C CA . GLU A 1 92 ? -26.438 -4.843 49.634 1.00 96.56 92 GLU A CA 1
ATOM 683 C C . GLU A 1 92 ? -25.926 -5.746 48.498 1.00 96.56 92 GLU A C 1
ATOM 685 O O . GLU A 1 92 ? -24.878 -5.475 47.908 1.00 96.56 92 GLU A O 1
ATOM 690 N N . GLU A 1 93 ? -26.674 -6.792 48.134 1.00 96.88 93 GLU A N 1
ATOM 691 C CA . GLU A 1 93 ? -26.357 -7.637 46.980 1.00 96.88 93 GLU A CA 1
ATOM 692 C C . GLU A 1 93 ? -26.447 -6.856 45.663 1.00 96.88 93 GLU A C 1
ATOM 694 O O . GLU A 1 93 ? -25.540 -6.947 44.829 1.00 96.88 93 GLU A O 1
ATOM 699 N N . ALA A 1 94 ? -27.503 -6.061 45.476 1.00 95.88 94 ALA A N 1
ATOM 700 C CA . ALA A 1 94 ? -27.674 -5.229 44.291 1.00 95.88 94 ALA A CA 1
ATOM 701 C C . ALA A 1 94 ? -26.529 -4.216 44.143 1.00 95.88 94 ALA A C 1
ATOM 703 O O . ALA A 1 94 ? -26.005 -4.054 43.039 1.00 95.88 94 ALA A O 1
ATOM 704 N N . LEU A 1 95 ? -26.091 -3.608 45.250 1.00 97.56 95 LEU A N 1
ATOM 705 C CA . LEU A 1 95 ? -24.976 -2.660 45.287 1.00 97.56 95 LEU A CA 1
ATOM 706 C C . LEU A 1 95 ? -23.639 -3.356 44.973 1.00 97.56 95 LEU A C 1
ATOM 708 O O . LEU A 1 95 ? -22.905 -2.935 44.078 1.00 97.56 95 LEU A O 1
ATOM 712 N N . LYS A 1 96 ? -23.353 -4.502 45.603 1.00 97.12 96 LYS A N 1
ATOM 713 C CA . LYS A 1 96 ? -22.163 -5.315 45.271 1.00 97.12 96 LYS A CA 1
ATOM 714 C C . LYS A 1 96 ? -22.159 -5.738 43.803 1.00 97.12 96 LYS A C 1
ATOM 716 O O . LYS A 1 96 ? -21.110 -5.777 43.153 1.00 97.12 96 LYS A O 1
ATOM 721 N N . ARG A 1 97 ? -23.334 -6.059 43.257 1.00 97.94 97 ARG A N 1
ATOM 722 C CA . ARG A 1 97 ? -23.494 -6.430 41.851 1.00 97.94 97 ARG A CA 1
ATOM 723 C C . ARG A 1 97 ? -23.253 -5.244 40.922 1.00 97.94 97 ARG A C 1
ATOM 725 O O . ARG A 1 97 ? -22.595 -5.446 39.900 1.00 97.94 97 ARG A O 1
ATOM 732 N N . SER A 1 98 ? -23.740 -4.043 41.241 1.00 97.50 98 SER A N 1
ATOM 733 C CA . SER A 1 98 ? -23.474 -2.853 40.424 1.00 97.50 98 SER A CA 1
ATOM 734 C C . SER A 1 98 ? -21.986 -2.513 40.410 1.00 97.50 98 SER A C 1
ATOM 736 O O . SER A 1 98 ? -21.427 -2.363 39.327 1.00 97.50 98 SER A O 1
ATOM 738 N N . GLU A 1 99 ? -21.308 -2.544 41.560 1.00 97.50 99 GLU A N 1
ATOM 739 C CA . GLU A 1 99 ? -19.853 -2.326 41.632 1.00 97.50 99 GLU A CA 1
ATOM 740 C C . GLU A 1 99 ? -19.065 -3.364 40.815 1.00 97.50 99 GLU A C 1
ATOM 742 O O . GLU A 1 99 ? -18.088 -3.049 40.130 1.00 97.50 99 GLU A O 1
ATOM 747 N N . ALA A 1 100 ? -19.481 -4.634 40.859 1.00 97.88 100 ALA A N 1
ATOM 748 C CA . ALA A 1 100 ? -18.854 -5.688 40.066 1.00 97.88 100 ALA A CA 1
ATOM 749 C C . ALA A 1 100 ? -19.064 -5.488 38.554 1.00 97.88 100 ALA A C 1
ATOM 751 O O . ALA A 1 100 ? -18.185 -5.834 37.757 1.00 97.88 100 ALA A O 1
ATOM 752 N N . LEU A 1 101 ? -20.218 -4.953 38.146 1.00 97.94 101 LEU A N 1
ATOM 753 C CA . LEU A 1 101 ? -20.501 -4.622 36.749 1.00 97.94 101 LEU A CA 1
ATOM 754 C C . LEU A 1 101 ? -19.714 -3.396 36.283 1.00 97.94 101 LEU A C 1
ATOM 756 O O . LEU A 1 101 ? -19.218 -3.413 35.158 1.00 97.94 101 LEU A O 1
ATOM 760 N N . GLU A 1 102 ? -19.532 -2.388 37.133 1.00 97.81 102 GLU A N 1
ATOM 761 C CA . GLU A 1 102 ? -18.705 -1.214 36.831 1.00 97.81 102 GLU A CA 1
ATOM 762 C C . GLU A 1 102 ? -17.243 -1.603 36.598 1.00 97.81 102 GLU A C 1
ATOM 764 O O . GLU A 1 102 ? -16.691 -1.289 35.545 1.00 97.81 102 GLU A O 1
ATOM 769 N N . LYS A 1 103 ? -16.656 -2.427 37.474 1.00 97.19 103 LYS A N 1
ATOM 770 C CA . LYS A 1 103 ? -15.288 -2.950 37.280 1.00 97.19 103 LYS A CA 1
ATOM 771 C C . LYS A 1 103 ? -15.138 -3.716 35.962 1.00 97.19 103 LYS A C 1
ATOM 773 O O . LYS A 1 103 ? -14.139 -3.583 35.253 1.00 97.19 103 LYS A O 1
ATOM 778 N N . LYS A 1 104 ? -16.140 -4.529 35.604 1.00 97.94 104 LYS A N 1
ATOM 779 C CA . LYS A 1 104 ? -16.153 -5.240 34.314 1.00 97.94 104 LYS A CA 1
ATOM 780 C C . LYS A 1 104 ? -16.261 -4.269 33.146 1.00 97.94 104 LYS A C 1
ATOM 782 O O . LYS A 1 104 ? -15.543 -4.444 32.163 1.00 97.94 104 LYS A O 1
ATOM 787 N N . ARG A 1 105 ? -17.119 -3.256 33.249 1.00 98.00 105 ARG A N 1
ATOM 788 C CA . ARG A 1 105 ? -17.273 -2.219 32.230 1.00 98.00 105 ARG A CA 1
ATOM 789 C C . ARG A 1 105 ? -15.955 -1.489 31.989 1.00 98.00 105 ARG A C 1
ATOM 791 O O . ARG A 1 105 ? -15.530 -1.425 30.844 1.00 98.00 105 ARG A O 1
ATOM 798 N N . GLU A 1 106 ? -15.280 -1.034 33.039 1.00 97.75 106 GLU A N 1
ATOM 799 C CA . GLU A 1 106 ? -13.970 -0.378 32.932 1.00 97.75 106 GLU A CA 1
ATOM 800 C C . GLU A 1 106 ? -12.942 -1.282 32.237 1.00 97.75 106 GLU A C 1
ATOM 802 O O . GLU A 1 106 ? -12.248 -0.853 31.316 1.00 97.75 106 GLU A O 1
ATOM 807 N N . SER A 1 107 ? -12.899 -2.570 32.603 1.00 97.88 107 SER A N 1
ATOM 808 C CA . SER A 1 107 ? -11.991 -3.531 31.962 1.00 97.88 107 SER A CA 1
ATOM 809 C C . SER A 1 107 ? -12.291 -3.749 30.471 1.00 97.88 107 SER A C 1
ATOM 811 O O . SER A 1 107 ? -11.366 -3.904 29.668 1.00 97.88 107 SER A O 1
ATOM 813 N N . LEU A 1 108 ? -13.573 -3.737 30.087 1.00 98.38 108 LEU A N 1
ATOM 814 C CA . LEU A 1 108 ? -14.006 -3.861 28.697 1.00 98.38 108 LEU A CA 1
ATOM 815 C C . LEU A 1 108 ? -13.717 -2.590 27.904 1.00 98.38 108 LEU A C 1
ATOM 817 O O . LEU A 1 108 ? -13.296 -2.692 26.756 1.00 98.38 108 LEU A O 1
ATOM 821 N N . GLU A 1 109 ? -13.901 -1.413 28.500 1.00 98.31 109 GLU A N 1
ATOM 822 C CA . GLU A 1 109 ? -13.548 -0.136 27.876 1.00 98.31 109 GLU A CA 1
ATOM 823 C C . GLU A 1 109 ? -12.038 -0.057 27.614 1.00 98.31 109 GLU A C 1
ATOM 825 O O . GLU A 1 109 ? -11.622 0.318 26.518 1.00 98.31 109 GLU A O 1
ATOM 830 N N . GLU A 1 110 ? -11.210 -0.497 28.563 1.00 97.81 110 GLU A N 1
ATOM 831 C CA . GLU A 1 110 ? -9.757 -0.548 28.389 1.00 97.81 110 GLU A CA 1
ATOM 832 C C . GLU A 1 110 ? -9.331 -1.575 27.328 1.00 97.81 110 GLU A C 1
ATOM 834 O O . GLU A 1 110 ? -8.441 -1.321 26.511 1.00 97.81 110 GLU A O 1
ATOM 839 N N . LEU A 1 111 ? -9.976 -2.745 27.292 1.00 98.38 111 LEU A N 1
ATOM 840 C CA . LEU A 1 111 ? -9.739 -3.727 26.234 1.00 98.38 111 LEU A CA 1
ATOM 841 C C . LEU A 1 111 ? -10.164 -3.184 24.866 1.00 98.38 111 LEU A C 1
ATOM 843 O O . LEU A 1 111 ? -9.425 -3.341 23.896 1.00 98.38 111 LEU A O 1
ATOM 847 N N . HIS A 1 112 ? -11.315 -2.518 24.792 1.00 98.31 112 HIS A N 1
ATOM 848 C CA . H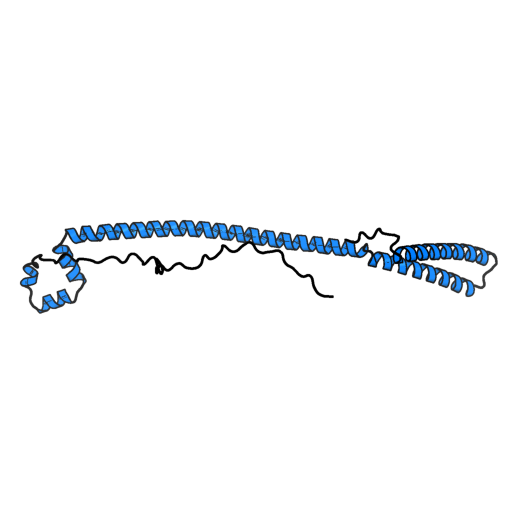IS A 1 112 ? -11.808 -1.909 23.565 1.00 98.31 112 HIS A CA 1
ATOM 849 C C . HIS A 1 112 ? -10.831 -0.850 23.054 1.00 98.31 112 HIS A C 1
ATOM 851 O O . HIS A 1 112 ? -10.415 -0.934 21.902 1.00 98.31 112 HIS A O 1
ATOM 857 N N . ARG A 1 113 ? -10.372 0.067 23.918 1.00 98.31 113 ARG A N 1
ATOM 858 C CA . ARG A 1 113 ? -9.353 1.070 23.562 1.00 98.31 113 ARG A CA 1
ATOM 859 C C . ARG A 1 113 ? -8.090 0.418 23.004 1.00 98.31 113 ARG A C 1
ATOM 861 O O . ARG A 1 113 ? -7.653 0.789 21.916 1.00 98.31 113 ARG A O 1
ATOM 868 N N . ARG A 1 114 ? -7.552 -0.602 23.681 1.00 98.31 114 ARG A N 1
ATOM 869 C CA . ARG A 1 114 ? -6.357 -1.329 23.213 1.00 98.31 114 ARG A CA 1
ATOM 870 C C . ARG A 1 114 ? -6.563 -1.998 21.856 1.00 98.31 114 ARG A C 1
ATOM 872 O O . ARG A 1 114 ? -5.703 -1.878 20.991 1.00 98.31 114 ARG A O 1
ATOM 879 N N . VAL A 1 115 ? -7.699 -2.662 21.647 1.00 98.38 115 VAL A N 1
ATOM 880 C CA . VAL A 1 115 ? -8.016 -3.304 20.360 1.00 98.38 115 VAL A CA 1
ATOM 881 C C . VAL A 1 115 ? -8.186 -2.261 19.259 1.00 98.38 115 VAL A C 1
ATOM 883 O O . VAL A 1 115 ? -7.678 -2.461 18.162 1.00 98.38 115 VAL A O 1
ATOM 886 N N . THR A 1 116 ? -8.846 -1.135 19.539 1.00 98.25 116 THR A N 1
ATOM 887 C CA . THR A 1 116 ? -8.995 -0.058 18.549 1.00 98.25 116 THR A CA 1
ATOM 888 C C . THR A 1 116 ? -7.654 0.572 18.181 1.00 98.25 116 THR A C 1
ATOM 890 O O . THR A 1 116 ? -7.412 0.799 17.001 1.00 98.25 116 THR A O 1
ATOM 893 N N . ALA A 1 117 ? -6.754 0.779 19.148 1.00 98.12 117 ALA A N 1
ATOM 894 C CA . ALA A 1 117 ? -5.404 1.270 18.884 1.00 98.12 117 ALA A CA 1
ATOM 895 C C . ALA A 1 117 ? -4.606 0.275 18.025 1.00 98.12 117 ALA A C 1
ATOM 897 O O . ALA A 1 117 ? -4.098 0.652 16.973 1.00 98.12 117 ALA A O 1
ATOM 898 N N . ALA A 1 118 ? -4.600 -1.010 18.395 1.00 98.25 118 ALA A N 1
ATOM 899 C CA . ALA A 1 118 ? -3.926 -2.057 17.625 1.00 98.25 118 ALA A CA 1
ATOM 900 C C . ALA A 1 118 ? -4.507 -2.218 16.206 1.00 98.25 118 ALA A C 1
ATOM 902 O O . ALA A 1 118 ? -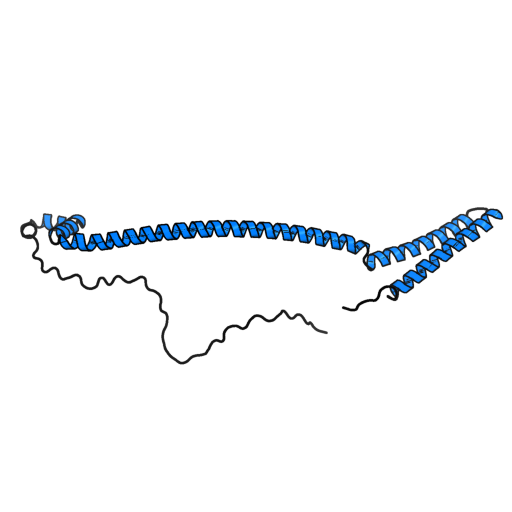3.769 -2.458 15.253 1.00 98.25 118 ALA A O 1
ATOM 903 N N . ALA A 1 119 ? -5.824 -2.060 16.038 1.00 98.50 119 ALA A N 1
ATOM 90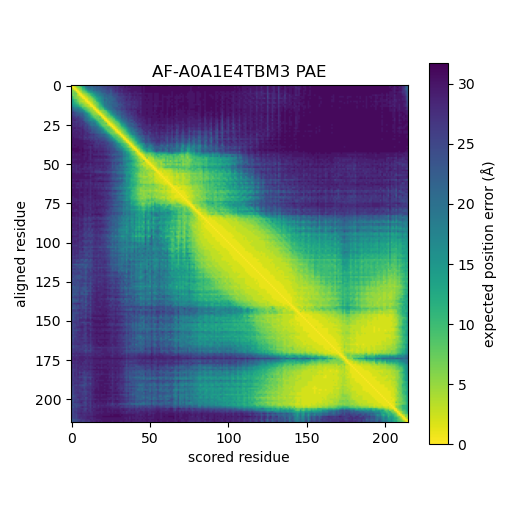4 C CA . ALA A 1 119 ? -6.467 -2.102 14.728 1.00 98.50 119 ALA A CA 1
ATOM 905 C C . ALA A 1 119 ? -6.066 -0.907 13.849 1.00 98.50 119 ALA A C 1
ATOM 907 O O . ALA A 1 119 ? -5.854 -1.079 12.649 1.00 98.50 119 ALA A O 1
ATOM 908 N N . LEU A 1 120 ? -5.937 0.290 14.433 1.00 98.38 120 LEU A N 1
ATOM 909 C CA . LEU A 1 120 ? -5.439 1.468 13.721 1.00 98.38 120 LEU A CA 1
ATOM 910 C C . LEU A 1 120 ? -3.969 1.296 13.318 1.00 98.38 120 LEU A C 1
ATOM 912 O O . LEU A 1 120 ? -3.628 1.563 12.169 1.00 98.38 120 LEU A O 1
ATOM 916 N N . GLU A 1 121 ? -3.121 0.782 14.209 1.00 98.19 121 GLU A N 1
ATOM 917 C CA . GLU A 1 121 ? -1.718 0.474 13.901 1.00 98.19 121 GLU A CA 1
ATOM 918 C C . GLU A 1 121 ? -1.601 -0.550 12.763 1.00 98.19 121 GLU A C 1
ATOM 920 O O . GLU A 1 121 ? -0.873 -0.323 11.793 1.00 98.19 121 GLU A O 1
ATOM 925 N N . ALA A 1 122 ? -2.383 -1.632 12.814 1.00 98.19 122 ALA A N 1
ATOM 926 C CA . ALA A 1 122 ? -2.429 -2.624 11.742 1.00 98.19 122 ALA A CA 1
ATOM 927 C C . ALA A 1 122 ? -2.842 -1.998 10.400 1.00 98.19 122 ALA A C 1
ATOM 929 O O . ALA A 1 122 ? -2.226 -2.287 9.376 1.00 98.19 122 ALA A O 1
ATOM 930 N N . LYS A 1 123 ? -3.825 -1.087 10.401 1.00 98.44 123 LYS A N 1
ATOM 931 C CA . LYS A 1 123 ? -4.233 -0.361 9.188 1.00 98.44 123 LYS A CA 1
ATOM 932 C C . LYS A 1 123 ? -3.117 0.516 8.633 1.00 98.44 123 LYS A C 1
ATOM 934 O O . LYS A 1 123 ? -2.882 0.492 7.430 1.00 98.44 123 LYS A O 1
ATOM 939 N N . THR A 1 124 ? -2.385 1.227 9.489 1.00 98.25 124 THR A N 1
ATOM 940 C CA . THR A 1 124 ? -1.235 2.019 9.024 1.00 98.25 124 THR A CA 1
ATOM 941 C C . THR A 1 124 ? -0.130 1.143 8.428 1.00 98.25 124 THR A C 1
ATOM 943 O O . THR A 1 124 ? 0.414 1.482 7.380 1.00 98.25 124 THR A O 1
ATOM 946 N N . ALA A 1 125 ? 0.142 -0.023 9.022 1.00 98.19 125 ALA A N 1
ATOM 947 C CA . ALA A 1 125 ? 1.120 -0.971 8.493 1.00 98.19 125 ALA A CA 1
ATOM 948 C C . ALA A 1 125 ? 0.683 -1.582 7.146 1.00 98.19 125 ALA A C 1
ATOM 950 O O . ALA A 1 125 ? 1.516 -1.773 6.260 1.00 98.19 125 ALA A O 1
ATOM 951 N N . GLU A 1 126 ? -0.614 -1.857 6.964 1.00 98.44 126 GLU A N 1
ATOM 952 C CA . GLU A 1 126 ? -1.177 -2.289 5.677 1.00 98.44 126 GLU A CA 1
ATOM 953 C C . GLU A 1 126 ? -0.998 -1.216 4.596 1.00 98.44 126 GLU A C 1
ATOM 955 O O . GLU A 1 126 ? -0.560 -1.529 3.487 1.00 98.44 126 GLU A O 1
ATOM 960 N N . ASP A 1 127 ? -1.294 0.046 4.913 1.00 98.31 127 ASP A N 1
ATOM 961 C CA . ASP A 1 127 ? -1.132 1.157 3.974 1.00 98.31 127 ASP A CA 1
ATOM 962 C C . ASP A 1 127 ? 0.332 1.329 3.554 1.00 98.31 127 ASP A C 1
ATOM 964 O O . ASP A 1 127 ? 0.624 1.569 2.378 1.00 98.31 127 ASP A O 1
ATOM 968 N N . ASP A 1 128 ? 1.266 1.181 4.493 1.00 98.12 128 ASP A N 1
ATOM 969 C CA . ASP A 1 128 ? 2.698 1.260 4.211 1.00 98.12 128 ASP A CA 1
ATOM 970 C C . ASP A 1 128 ? 3.183 0.078 3.366 1.00 98.12 128 ASP A C 1
ATOM 972 O O . ASP A 1 128 ? 3.902 0.278 2.383 1.00 98.12 128 ASP A O 1
ATOM 976 N N . TRP A 1 129 ? 2.715 -1.138 3.654 1.00 98.19 129 TRP A N 1
ATOM 977 C CA . TRP A 1 129 ? 3.000 -2.303 2.817 1.00 98.19 129 TRP A CA 1
ATOM 978 C C . TRP A 1 129 ? 2.476 -2.121 1.386 1.00 98.19 129 TRP A C 1
ATOM 980 O O . TRP A 1 129 ? 3.215 -2.355 0.427 1.00 98.19 129 TRP A O 1
ATOM 990 N N . GLN A 1 130 ? 1.251 -1.615 1.219 1.00 98.31 130 GLN A N 1
ATOM 991 C CA . GLN A 1 130 ? 0.692 -1.336 -0.105 1.00 98.31 130 GLN A CA 1
ATOM 992 C C . GLN A 1 130 ? 1.494 -0.275 -0.869 1.00 98.31 130 GLN A C 1
ATOM 994 O O . GLN A 1 130 ? 1.594 -0.350 -2.097 1.00 98.31 130 GLN A O 1
ATOM 999 N N . LYS A 1 131 ? 2.056 0.732 -0.185 1.00 98.12 131 LYS A N 1
ATOM 1000 C CA . LYS A 1 131 ? 2.952 1.716 -0.820 1.00 98.12 131 LYS A CA 1
ATOM 1001 C C . LYS A 1 131 ? 4.230 1.039 -1.308 1.00 98.12 131 LYS A C 1
ATOM 1003 O O . LYS A 1 131 ? 4.561 1.180 -2.485 1.00 98.12 131 LYS A O 1
ATOM 1008 N N . CYS A 1 132 ? 4.891 0.254 -0.456 1.00 98.12 132 CYS A N 1
ATOM 1009 C CA . CYS A 1 132 ? 6.101 -0.481 -0.829 1.00 98.12 132 CYS A CA 1
ATOM 1010 C C . CYS A 1 132 ? 5.852 -1.450 -1.993 1.00 98.12 132 CYS A C 1
ATOM 1012 O O . CYS A 1 132 ? 6.654 -1.525 -2.924 1.00 98.12 132 CYS A O 1
ATOM 1014 N N . GLU A 1 133 ? 4.723 -2.159 -1.987 1.00 97.81 133 GLU A N 1
ATOM 1015 C CA . GLU A 1 133 ? 4.345 -3.067 -3.068 1.00 97.81 133 GLU A CA 1
ATOM 1016 C C . GLU A 1 133 ? 4.120 -2.308 -4.389 1.00 97.81 133 GLU A C 1
ATOM 1018 O O . GLU A 1 133 ? 4.628 -2.710 -5.441 1.00 97.81 133 GLU A O 1
ATOM 1023 N N . LYS A 1 134 ? 3.423 -1.166 -4.351 1.00 97.50 134 LYS A N 1
ATOM 1024 C CA . LYS A 1 134 ? 3.237 -0.307 -5.534 1.00 97.50 134 LYS A CA 1
ATOM 1025 C C . LYS A 1 134 ? 4.573 0.199 -6.075 1.00 97.50 134 LYS A C 1
ATOM 1027 O O . LYS A 1 134 ? 4.795 0.142 -7.285 1.00 97.50 134 LYS A O 1
ATOM 1032 N N . GLU A 1 135 ? 5.472 0.660 -5.211 1.00 96.56 135 GLU A N 1
ATOM 1033 C CA . GLU A 1 135 ? 6.816 1.101 -5.601 1.00 96.56 135 GLU A CA 1
ATOM 1034 C C . GLU A 1 135 ? 7.629 -0.037 -6.230 1.00 96.56 135 GLU A C 1
ATOM 1036 O O . GLU A 1 135 ? 8.245 0.152 -7.286 1.00 96.56 135 GLU A O 1
ATOM 1041 N N . MET A 1 136 ? 7.557 -1.238 -5.648 1.00 96.00 136 MET A N 1
ATOM 1042 C CA . MET A 1 136 ? 8.167 -2.447 -6.195 1.00 96.00 136 MET A CA 1
ATOM 1043 C C . MET A 1 136 ? 7.634 -2.746 -7.601 1.00 96.00 136 MET A C 1
ATOM 1045 O O . MET A 1 136 ? 8.429 -2.923 -8.526 1.00 96.00 136 MET A O 1
ATOM 1049 N N . TYR A 1 137 ? 6.314 -2.751 -7.809 1.00 95.31 137 TYR A N 1
ATOM 1050 C CA . TYR A 1 137 ? 5.738 -2.992 -9.135 1.00 95.31 137 TYR A CA 1
ATOM 1051 C C . TYR A 1 137 ? 6.096 -1.898 -10.146 1.00 95.31 137 TYR A C 1
ATOM 1053 O O . TYR A 1 137 ? 6.356 -2.206 -11.311 1.00 95.31 137 TYR A O 1
ATOM 1061 N N . ILE A 1 138 ? 6.171 -0.631 -9.730 1.00 93.81 138 ILE A N 1
ATOM 1062 C CA . ILE A 1 138 ? 6.624 0.471 -10.595 1.00 93.81 138 ILE A CA 1
ATOM 1063 C C . ILE A 1 138 ? 8.084 0.260 -11.018 1.00 93.81 138 ILE A C 1
ATOM 1065 O O . ILE A 1 138 ? 8.421 0.465 -12.191 1.00 93.81 138 ILE A O 1
ATOM 1069 N N . ALA A 1 139 ? 8.950 -0.168 -10.097 1.00 92.38 139 ALA A N 1
ATOM 1070 C CA . ALA A 1 139 ? 10.343 -0.484 -10.397 1.00 92.38 139 ALA A CA 1
ATOM 1071 C C . ALA A 1 139 ? 10.456 -1.704 -11.328 1.00 92.38 139 ALA A C 1
ATOM 1073 O O . ALA A 1 139 ? 11.123 -1.626 -12.364 1.00 92.38 139 ALA A O 1
ATOM 1074 N N . LEU A 1 140 ? 9.735 -2.788 -11.024 1.00 92.06 140 LEU A N 1
ATOM 1075 C CA . LEU A 1 140 ? 9.689 -4.010 -11.831 1.00 92.06 140 LEU A CA 1
ATOM 1076 C C . LEU A 1 140 ? 9.169 -3.738 -13.243 1.00 92.06 140 LEU A C 1
ATOM 1078 O O . LEU A 1 140 ? 9.728 -4.259 -14.206 1.00 92.06 140 LEU A O 1
ATOM 1082 N N . ARG A 1 141 ? 8.166 -2.868 -13.411 1.00 90.50 141 ARG A N 1
ATOM 1083 C CA . ARG A 1 141 ? 7.603 -2.529 -14.728 1.00 90.50 141 ARG A CA 1
ATOM 1084 C C . ARG A 1 141 ? 8.655 -1.988 -15.699 1.00 90.50 141 ARG A C 1
ATOM 1086 O O . ARG A 1 141 ? 8.557 -2.263 -16.890 1.00 90.50 141 ARG A O 1
ATOM 1093 N N . LYS A 1 142 ? 9.681 -1.274 -15.219 1.00 87.38 142 LYS A N 1
ATOM 1094 C CA . LYS A 1 142 ? 10.774 -0.730 -16.059 1.00 87.38 142 LYS A CA 1
ATOM 1095 C C . LYS A 1 142 ? 11.722 -1.807 -16.603 1.00 87.38 142 LYS A C 1
ATOM 1097 O O . LYS A 1 142 ? 12.387 -1.572 -17.621 1.00 87.38 142 LYS A O 1
ATOM 1102 N N . CYS A 1 143 ? 11.789 -2.945 -15.916 1.00 84.12 143 CYS A N 1
ATOM 1103 C CA . CYS A 1 143 ? 12.639 -4.094 -16.234 1.00 84.12 143 CYS A CA 1
ATOM 1104 C C . CYS A 1 143 ? 11.833 -5.319 -16.692 1.00 84.12 143 CYS A C 1
ATOM 1106 O O . CYS A 1 143 ? 12.418 -6.340 -17.040 1.00 84.12 143 CYS A O 1
ATOM 1108 N N . GLY A 1 144 ? 10.501 -5.225 -16.705 1.00 88.06 144 GLY A N 1
ATOM 1109 C CA . GLY A 1 144 ? 9.618 -6.290 -17.155 1.00 88.06 144 GLY A CA 1
ATOM 1110 C C . GLY A 1 144 ? 9.779 -6.574 -18.646 1.00 88.06 144 GLY A C 1
ATOM 1111 O O . GLY A 1 144 ? 10.223 -5.718 -19.417 1.00 88.06 144 GLY A O 1
ATOM 1112 N N . GLY A 1 145 ? 9.367 -7.771 -19.070 1.00 87.25 145 GLY A N 1
ATOM 1113 C CA . GLY A 1 145 ? 9.587 -8.244 -20.439 1.00 87.25 145 GLY A CA 1
ATOM 1114 C C . GLY A 1 145 ? 9.030 -7.310 -21.520 1.00 87.25 145 GLY A C 1
ATOM 1115 O O . GLY A 1 145 ? 9.697 -7.054 -22.517 1.00 87.25 145 GLY A O 1
ATOM 1116 N N . SER A 1 146 ? 7.857 -6.709 -21.301 1.00 86.44 146 SER A N 1
ATOM 1117 C CA . SER A 1 146 ? 7.282 -5.744 -22.251 1.00 86.44 146 SER A CA 1
ATOM 1118 C C . SER A 1 146 ? 8.126 -4.468 -22.378 1.00 86.44 146 SER A C 1
ATOM 1120 O O . SER A 1 146 ? 8.419 -4.038 -23.491 1.00 86.44 146 SER A O 1
ATOM 1122 N N . ALA A 1 147 ? 8.588 -3.892 -21.262 1.00 89.75 147 ALA A N 1
ATOM 1123 C CA . ALA A 1 147 ? 9.426 -2.692 -21.282 1.00 89.75 147 ALA A CA 1
ATOM 1124 C C . ALA A 1 147 ? 10.807 -2.966 -21.895 1.00 89.75 147 ALA A C 1
ATOM 1126 O O . ALA A 1 147 ? 11.344 -2.126 -22.620 1.00 89.75 147 ALA A O 1
ATOM 1127 N N . LEU A 1 148 ? 11.382 -4.144 -21.636 1.00 88.62 148 LEU A N 1
ATOM 1128 C CA . LEU A 1 148 ? 12.647 -4.551 -22.241 1.00 88.62 148 LEU A CA 1
ATOM 1129 C C . LEU A 1 148 ? 12.495 -4.810 -23.747 1.00 88.62 148 LEU A C 1
ATOM 1131 O O . LEU A 1 148 ? 13.318 -4.331 -24.525 1.00 88.62 148 LEU A O 1
ATOM 1135 N N . GLY A 1 149 ? 11.410 -5.467 -24.168 1.00 90.56 149 GLY A N 1
ATOM 1136 C CA . GLY A 1 149 ? 11.073 -5.653 -25.581 1.00 90.56 149 GLY A CA 1
ATOM 1137 C C . GLY A 1 149 ? 10.858 -4.323 -26.309 1.00 90.56 149 GLY A C 1
ATOM 1138 O O . GLY A 1 149 ? 11.407 -4.119 -27.391 1.00 90.56 149 GLY A O 1
ATOM 1139 N N . GLN A 1 150 ? 10.157 -3.369 -25.684 1.00 92.44 150 GLN A N 1
ATOM 1140 C CA . GLN A 1 150 ? 10.004 -2.010 -26.216 1.00 92.44 150 GLN A CA 1
ATOM 1141 C C . GLN A 1 150 ? 11.358 -1.319 -26.395 1.00 92.44 150 GLN A C 1
ATOM 1143 O O . GLN A 1 150 ? 11.647 -0.841 -27.491 1.00 92.44 150 GLN A O 1
ATOM 1148 N N . LYS A 1 151 ? 12.226 -1.324 -25.373 1.00 92.31 151 LYS A N 1
ATOM 1149 C CA . LYS A 1 151 ? 13.585 -0.757 -25.465 1.00 92.31 151 LYS A CA 1
ATOM 1150 C C . LYS A 1 151 ? 14.400 -1.391 -26.589 1.00 92.31 151 LYS A C 1
ATOM 1152 O O . LYS A 1 151 ? 15.112 -0.695 -27.305 1.00 92.31 151 LYS A O 1
ATOM 1157 N N . LEU A 1 152 ? 14.287 -2.704 -26.758 1.00 92.44 152 LEU A N 1
ATOM 1158 C CA . LEU A 1 152 ? 15.013 -3.431 -27.787 1.00 92.44 152 LEU A CA 1
ATOM 1159 C C . LEU A 1 152 ? 14.486 -3.083 -29.188 1.00 92.44 152 LEU A C 1
ATOM 1161 O O . LEU A 1 152 ? 15.276 -2.780 -30.080 1.00 92.44 152 LEU A O 1
ATOM 1165 N N . SER A 1 153 ? 13.164 -3.018 -29.365 1.00 94.19 153 SER A N 1
ATOM 1166 C CA . SER A 1 153 ? 12.546 -2.559 -30.615 1.00 94.19 153 SER A CA 1
ATOM 1167 C C . SER A 1 153 ? 12.926 -1.115 -30.967 1.00 94.19 153 SER A C 1
ATOM 1169 O O . SER A 1 153 ? 13.273 -0.841 -32.114 1.00 94.19 153 SER A O 1
ATOM 1171 N N . ALA A 1 154 ? 12.952 -0.223 -29.971 1.00 95.81 154 ALA A N 1
ATOM 1172 C CA . ALA A 1 154 ? 13.371 1.163 -30.131 1.00 95.81 154 ALA A CA 1
ATOM 1173 C C . ALA A 1 154 ? 14.853 1.256 -30.520 1.00 95.81 154 ALA A C 1
ATOM 1175 O O . ALA A 1 154 ? 15.191 1.994 -31.438 1.00 95.81 154 ALA A O 1
ATOM 1176 N N . GLY A 1 155 ? 15.728 0.455 -29.903 1.00 95.38 155 GLY A N 1
ATOM 1177 C CA . GLY A 1 155 ? 17.150 0.418 -30.250 1.00 95.38 155 GLY A CA 1
ATOM 1178 C C . GLY A 1 155 ? 17.435 -0.100 -31.666 1.00 95.38 155 GLY A C 1
ATOM 1179 O O . GLY A 1 155 ? 18.426 0.318 -32.265 1.00 95.38 155 GLY A O 1
ATOM 1180 N N . VAL A 1 156 ? 16.590 -0.987 -32.211 1.00 96.50 156 VAL A N 1
ATOM 1181 C CA . VAL A 1 156 ? 16.664 -1.409 -33.625 1.00 96.50 156 VAL A CA 1
ATOM 1182 C C . VAL A 1 156 ? 16.261 -0.253 -34.542 1.00 96.50 156 VAL A C 1
ATOM 1184 O O . VAL A 1 156 ? 17.031 0.098 -35.436 1.00 96.50 156 VAL A O 1
ATOM 1187 N N . ALA A 1 157 ? 15.114 0.380 -34.275 1.00 96.94 157 ALA A N 1
ATOM 1188 C CA . ALA A 1 157 ? 14.626 1.517 -35.056 1.00 96.94 157 ALA A CA 1
ATOM 1189 C C . ALA A 1 157 ? 15.599 2.712 -35.025 1.00 96.94 157 ALA A C 1
ATOM 1191 O O . ALA A 1 157 ? 15.815 3.369 -36.038 1.00 96.94 157 ALA A O 1
ATOM 1192 N N . GLU A 1 158 ? 16.240 2.974 -33.883 1.00 96.44 158 GLU A N 1
ATOM 1193 C CA . GLU A 1 158 ? 17.267 4.011 -33.759 1.00 96.44 158 GLU A CA 1
ATOM 1194 C C . GLU A 1 158 ? 18.493 3.698 -34.624 1.00 96.44 158 GLU A C 1
ATOM 1196 O O . GLU A 1 158 ? 18.952 4.566 -35.361 1.00 96.44 158 GLU A O 1
ATOM 1201 N N . SER A 1 159 ? 19.001 2.460 -34.597 1.00 94.75 159 SER A N 1
ATOM 1202 C CA . SER A 1 159 ? 20.139 2.081 -35.451 1.00 94.75 159 SER A CA 1
ATOM 1203 C C . SER A 1 159 ? 19.813 2.137 -36.945 1.00 94.75 159 SER A C 1
ATOM 1205 O O . SER A 1 159 ? 20.672 2.501 -37.745 1.00 94.75 159 SER A O 1
ATOM 1207 N N . GLU A 1 160 ? 18.574 1.820 -37.327 1.00 95.69 160 GLU A N 1
ATOM 1208 C CA . GLU A 1 160 ? 18.099 1.974 -38.703 1.00 95.69 160 GLU A CA 1
ATOM 1209 C C . GLU A 1 160 ? 18.079 3.448 -39.109 1.00 95.69 160 GLU A C 1
ATOM 1211 O O . GLU A 1 160 ? 18.708 3.817 -40.100 1.00 95.69 160 GLU A O 1
ATOM 1216 N N . ARG A 1 161 ? 17.491 4.306 -38.268 1.00 97.12 161 ARG A N 1
ATOM 1217 C CA . ARG A 1 161 ? 17.464 5.758 -38.469 1.00 97.12 161 ARG A CA 1
ATOM 1218 C C . ARG A 1 161 ? 18.866 6.368 -38.557 1.00 97.12 161 ARG A C 1
ATOM 1220 O O . ARG A 1 161 ? 19.076 7.289 -39.341 1.00 97.12 161 ARG A O 1
ATOM 1227 N N . ILE A 1 162 ? 19.827 5.879 -37.772 1.00 96.25 162 ILE A N 1
ATOM 1228 C CA . ILE A 1 162 ? 21.229 6.320 -37.855 1.00 96.25 162 ILE A CA 1
ATOM 1229 C C . ILE A 1 162 ? 21.837 5.909 -39.201 1.00 96.25 162 ILE A C 1
ATOM 1231 O O . ILE A 1 162 ? 22.470 6.736 -39.851 1.00 96.25 162 ILE A O 1
ATOM 1235 N N . CYS A 1 163 ? 21.625 4.668 -39.654 1.00 95.06 163 CYS A N 1
ATOM 1236 C CA . CYS A 1 163 ? 22.117 4.215 -40.959 1.00 95.06 163 CYS A CA 1
ATOM 1237 C C . CYS A 1 163 ? 21.518 5.038 -42.111 1.00 95.06 163 CYS A C 1
ATOM 1239 O O . CYS A 1 163 ? 22.244 5.438 -43.021 1.00 95.06 163 CYS A O 1
ATOM 1241 N N . GLU A 1 164 ? 20.211 5.303 -42.061 1.00 95.69 164 GLU A N 1
ATOM 1242 C CA . GLU A 1 164 ? 19.513 6.157 -43.024 1.00 95.69 164 GLU A CA 1
ATOM 1243 C C . GLU A 1 164 ? 20.061 7.586 -42.990 1.00 95.69 164 GLU A C 1
ATOM 1245 O O . GLU A 1 164 ? 20.419 8.123 -44.036 1.00 95.69 164 GLU A O 1
ATOM 1250 N N . GLY A 1 165 ? 20.226 8.167 -41.800 1.00 96.00 165 GLY A N 1
ATOM 1251 C CA . GLY A 1 165 ? 20.794 9.502 -41.617 1.00 96.00 165 GLY A CA 1
ATOM 1252 C C . GLY A 1 165 ? 22.229 9.623 -42.133 1.00 96.00 165 GLY A C 1
ATOM 1253 O O . GLY A 1 165 ? 22.547 10.596 -42.810 1.00 96.00 165 GLY A O 1
ATOM 1254 N N . LEU A 1 166 ? 23.079 8.619 -41.891 1.00 94.62 166 LEU A N 1
ATOM 1255 C CA . LEU A 1 166 ? 24.432 8.562 -42.455 1.00 94.62 166 LEU A CA 1
ATOM 1256 C C . LEU A 1 166 ? 24.392 8.498 -43.982 1.00 94.62 166 LEU A C 1
ATOM 1258 O O . LEU A 1 166 ? 25.164 9.189 -44.642 1.00 94.62 166 LEU A O 1
ATOM 1262 N N . SER A 1 167 ? 23.496 7.685 -44.551 1.00 92.75 167 SER A N 1
ATOM 1263 C CA . SER A 1 167 ? 23.364 7.576 -46.006 1.00 92.75 167 SER A CA 1
ATOM 1264 C C . SER A 1 167 ? 22.843 8.867 -46.641 1.00 92.75 167 SER A C 1
ATOM 1266 O O . SER A 1 167 ? 23.388 9.300 -47.650 1.00 92.75 167 SER A O 1
ATOM 1268 N N . ALA A 1 168 ? 21.861 9.525 -46.021 1.00 93.12 168 ALA A N 1
ATOM 1269 C CA . ALA A 1 168 ? 21.327 10.802 -46.479 1.00 93.12 168 ALA A CA 1
ATOM 1270 C C . ALA A 1 168 ? 22.386 11.910 -46.382 1.00 93.12 168 ALA A C 1
ATOM 1272 O O . ALA A 1 168 ? 22.644 12.595 -47.365 1.00 93.12 168 ALA A O 1
ATOM 1273 N N . SER A 1 169 ? 23.083 12.010 -45.245 1.00 91.19 169 SER A N 1
ATOM 1274 C CA . SER A 1 169 ? 24.156 12.991 -45.045 1.00 91.19 169 SER A CA 1
ATOM 1275 C C . SER A 1 169 ? 25.320 12.795 -46.016 1.00 91.19 169 SER A C 1
ATOM 1277 O O . SER A 1 169 ? 25.927 13.776 -46.440 1.00 91.19 169 SER A O 1
ATOM 1279 N N . PHE A 1 170 ? 25.646 11.550 -46.366 1.00 92.25 170 PHE A N 1
ATOM 1280 C CA . PHE A 1 170 ? 26.676 11.262 -47.359 1.00 92.25 170 PHE A CA 1
ATOM 1281 C C . PHE A 1 170 ? 26.235 11.647 -48.776 1.00 92.25 170 PHE A C 1
ATOM 1283 O O . PHE A 1 170 ? 27.041 12.183 -49.525 1.00 92.25 170 PHE A O 1
ATOM 1290 N N . LEU A 1 171 ? 24.968 11.411 -49.138 1.00 89.44 171 LEU A N 1
ATOM 1291 C CA . LEU A 1 171 ? 24.422 11.786 -50.449 1.00 89.44 171 LEU A CA 1
ATOM 1292 C C . LEU A 1 171 ? 24.265 13.305 -50.624 1.00 89.44 171 LEU A C 1
ATOM 1294 O O . LEU A 1 171 ? 24.357 13.798 -51.745 1.00 89.44 171 LEU A O 1
ATOM 1298 N N . GLU A 1 172 ? 24.020 14.038 -49.537 1.00 88.31 172 GLU A N 1
ATOM 1299 C CA . GLU A 1 172 ? 23.932 15.504 -49.536 1.00 88.31 172 GLU A CA 1
ATOM 1300 C C . GLU A 1 172 ? 25.311 16.187 -49.563 1.00 88.31 172 GLU A C 1
ATOM 1302 O O . GLU A 1 172 ? 25.429 17.317 -50.044 1.00 88.31 172 GLU A O 1
ATOM 1307 N N . SER A 1 173 ? 26.363 15.515 -49.083 1.00 80.88 173 SER A N 1
ATOM 1308 C CA . SER A 1 173 ? 27.741 16.009 -49.167 1.00 80.88 173 SER A CA 1
ATOM 1309 C C . SER A 1 173 ? 28.349 15.698 -50.538 1.00 80.88 173 SER A C 1
ATOM 1311 O O . SER A 1 1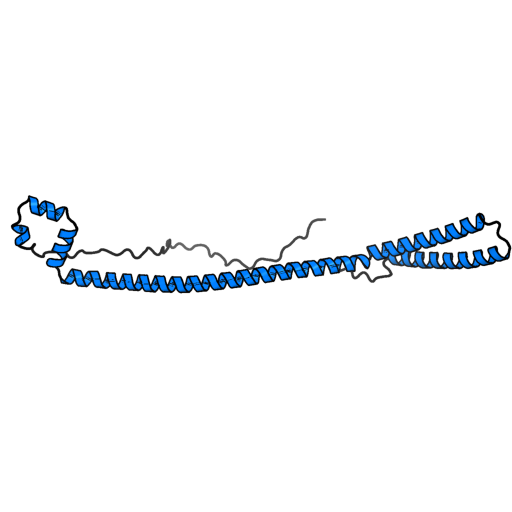73 ? 28.325 14.558 -50.997 1.00 80.88 173 SER A O 1
ATOM 1313 N N . ASN A 1 174 ? 28.975 16.683 -51.191 1.00 72.56 174 ASN A N 1
ATOM 1314 C CA . ASN A 1 174 ? 29.842 16.432 -52.351 1.00 72.56 174 ASN A CA 1
ATOM 1315 C C . ASN A 1 174 ? 31.170 15.825 -51.862 1.00 72.56 174 ASN A C 1
ATOM 1317 O O . ASN A 1 174 ? 32.187 16.512 -51.764 1.00 72.56 174 ASN A O 1
ATOM 1321 N N . ALA A 1 175 ? 31.126 14.543 -51.499 1.00 71.88 175 ALA A N 1
ATOM 1322 C CA . ALA A 1 175 ? 32.177 13.888 -50.736 1.00 71.88 175 ALA A CA 1
ATOM 1323 C C . ALA A 1 175 ? 33.446 13.591 -51.557 1.00 71.88 175 ALA A C 1
ATOM 1325 O O . ALA A 1 175 ? 33.396 12.973 -52.624 1.00 71.88 175 ALA A O 1
ATOM 1326 N N . GLY A 1 176 ? 34.604 13.997 -51.026 1.00 77.06 176 GLY A N 1
ATOM 1327 C CA . GLY A 1 176 ? 35.927 13.622 -51.544 1.00 77.06 176 GLY A CA 1
ATOM 1328 C C . GLY A 1 176 ? 36.320 12.177 -51.196 1.00 77.06 176 GLY A C 1
ATOM 1329 O O . GLY A 1 176 ? 35.667 11.514 -50.393 1.00 77.06 176 GLY A O 1
ATOM 1330 N N . SER A 1 177 ? 37.424 11.669 -51.758 1.00 77.19 177 SER A N 1
ATOM 1331 C CA . SER A 1 177 ? 37.861 10.267 -51.582 1.00 77.19 177 SER A CA 1
ATOM 1332 C C . SER A 1 177 ? 38.026 9.825 -50.121 1.00 77.19 177 SER A C 1
ATOM 1334 O O . SER A 1 177 ? 37.694 8.689 -49.783 1.00 77.19 177 SER A O 1
ATOM 1336 N N . ASP A 1 178 ? 38.497 10.714 -49.247 1.00 81.94 178 ASP A N 1
ATOM 1337 C CA . ASP A 1 178 ? 38.745 10.402 -47.834 1.00 81.94 178 ASP A CA 1
ATOM 1338 C C . ASP A 1 178 ? 37.441 10.320 -47.021 1.00 81.94 178 ASP A C 1
ATOM 1340 O O . ASP A 1 178 ? 37.300 9.471 -46.136 1.00 81.94 178 ASP A O 1
ATOM 1344 N N . GLU A 1 179 ? 36.444 11.132 -47.379 1.00 86.19 179 GLU A N 1
ATOM 1345 C CA . GLU A 1 179 ? 35.108 11.119 -46.770 1.00 86.19 179 GLU A CA 1
ATOM 1346 C C . GLU A 1 179 ? 34.343 9.841 -47.127 1.00 86.19 179 GLU A C 1
ATOM 1348 O O . GLU A 1 179 ? 33.639 9.283 -46.284 1.00 86.19 179 GLU A O 1
ATOM 1353 N N . ILE A 1 180 ? 34.554 9.307 -48.336 1.00 90.50 180 ILE A N 1
ATOM 1354 C CA . ILE A 1 180 ? 33.990 8.019 -48.764 1.00 90.50 180 ILE A CA 1
ATOM 1355 C C . ILE A 1 180 ? 34.511 6.881 -47.879 1.00 90.50 180 ILE A C 1
ATOM 1357 O O . ILE A 1 180 ? 33.739 6.036 -47.421 1.00 90.50 180 ILE A O 1
ATOM 1361 N N . ILE A 1 181 ? 35.819 6.847 -47.605 1.00 91.44 181 ILE A N 1
ATOM 1362 C CA . ILE A 1 181 ? 36.424 5.801 -46.766 1.00 91.44 181 ILE A CA 1
ATOM 1363 C C . ILE A 1 181 ? 35.903 5.900 -45.326 1.00 91.44 181 ILE A C 1
ATOM 1365 O O . ILE A 1 181 ? 35.608 4.871 -44.704 1.00 91.44 181 ILE A O 1
ATOM 1369 N N . HIS A 1 182 ? 35.758 7.121 -44.805 1.00 90.69 182 HIS A N 1
ATOM 1370 C CA . HIS A 1 182 ? 35.199 7.367 -43.477 1.00 90.69 182 HIS A CA 1
ATOM 1371 C C . HIS A 1 182 ? 33.734 6.916 -43.385 1.00 90.69 182 HIS A C 1
ATOM 1373 O O . HIS A 1 182 ? 33.383 6.136 -42.497 1.00 90.69 182 HIS A O 1
ATOM 1379 N N . PHE A 1 183 ? 32.907 7.310 -44.356 1.00 93.44 183 PHE A N 1
ATOM 1380 C CA . PHE A 1 183 ? 31.511 6.891 -44.455 1.00 93.44 183 PHE A CA 1
ATOM 1381 C C . PHE A 1 183 ? 31.374 5.367 -44.501 1.00 93.44 183 PHE A C 1
ATOM 1383 O O . PHE A 1 183 ? 30.616 4.797 -43.719 1.00 93.44 183 PHE A O 1
ATOM 1390 N N . ILE A 1 184 ? 32.137 4.680 -45.358 1.00 94.25 184 ILE A N 1
ATOM 1391 C CA . ILE A 1 184 ? 32.067 3.215 -45.474 1.00 94.25 184 ILE A CA 1
ATOM 1392 C C . ILE A 1 184 ? 32.413 2.546 -44.140 1.00 94.25 184 ILE A C 1
ATOM 1394 O O . ILE A 1 184 ? 31.775 1.559 -43.762 1.00 94.25 184 ILE A O 1
ATOM 1398 N N . ARG A 1 185 ? 33.420 3.056 -43.422 1.00 94.88 185 ARG A N 1
ATOM 1399 C CA . ARG A 1 185 ? 33.817 2.515 -42.117 1.00 94.88 185 ARG A CA 1
ATOM 1400 C C . ARG A 1 185 ? 32.698 2.676 -41.089 1.00 94.88 185 ARG A C 1
ATOM 1402 O O . ARG A 1 185 ? 32.377 1.706 -40.400 1.00 94.88 185 ARG A O 1
ATOM 1409 N N . ASP A 1 186 ? 32.111 3.861 -40.999 1.00 94.00 186 ASP A N 1
ATOM 1410 C CA . ASP A 1 186 ? 31.077 4.163 -40.009 1.00 94.00 186 ASP A CA 1
ATOM 1411 C C . ASP A 1 186 ? 29.752 3.477 -40.334 1.00 94.00 186 ASP A C 1
ATOM 1413 O O . ASP A 1 186 ? 29.168 2.827 -39.469 1.00 94.00 186 ASP A O 1
ATOM 1417 N N . TYR A 1 187 ? 29.338 3.497 -41.600 1.00 95.88 187 TYR A N 1
ATOM 1418 C CA . TYR A 1 187 ? 28.143 2.803 -42.065 1.00 95.88 187 TYR A CA 1
ATOM 1419 C C . TYR A 1 187 ? 28.234 1.294 -41.816 1.00 95.88 187 TYR A C 1
ATOM 1421 O O . TYR A 1 187 ? 27.282 0.685 -41.333 1.00 95.88 187 TYR A O 1
ATOM 1429 N N . ARG A 1 188 ? 29.392 0.666 -42.077 1.00 96.56 188 ARG A N 1
ATOM 1430 C CA . ARG A 1 188 ? 29.595 -0.762 -41.770 1.00 96.56 188 ARG A CA 1
ATOM 1431 C C . ARG A 1 188 ? 29.494 -1.049 -40.275 1.00 96.56 188 ARG A C 1
ATOM 1433 O O . ARG A 1 188 ? 28.895 -2.059 -39.908 1.00 96.56 188 ARG A O 1
ATOM 1440 N N . ARG A 1 189 ? 30.050 -0.178 -39.426 1.00 95.44 189 ARG A N 1
ATOM 1441 C CA . ARG A 1 189 ? 29.974 -0.319 -37.965 1.00 95.44 189 ARG A CA 1
ATOM 1442 C C . ARG A 1 189 ? 28.524 -0.248 -37.481 1.00 95.44 189 ARG A C 1
ATOM 1444 O O . ARG A 1 189 ? 28.079 -1.147 -36.769 1.00 95.44 189 ARG A O 1
ATOM 1451 N N . GLU A 1 190 ? 27.778 0.763 -37.915 1.00 95.38 190 GLU A N 1
ATOM 1452 C CA . GLU A 1 190 ? 26.375 0.942 -37.520 1.00 95.38 190 GLU A CA 1
ATOM 1453 C C . GLU A 1 190 ? 25.474 -0.163 -38.078 1.00 95.38 190 GLU A C 1
ATOM 1455 O O . GLU A 1 190 ? 24.616 -0.693 -37.369 1.00 95.38 190 GLU A O 1
ATOM 1460 N N . ARG A 1 191 ? 25.728 -0.620 -39.310 1.00 95.56 191 ARG A N 1
ATOM 1461 C CA . ARG A 1 191 ? 24.974 -1.728 -39.906 1.00 95.56 191 ARG A CA 1
ATOM 1462 C C . ARG A 1 191 ? 25.236 -3.060 -39.200 1.00 95.56 191 ARG A C 1
ATOM 1464 O O . ARG A 1 191 ? 24.315 -3.860 -39.044 1.00 95.56 191 ARG A O 1
ATOM 1471 N N . GLN A 1 192 ? 26.462 -3.294 -38.730 1.00 96.00 192 GLN A N 1
ATOM 1472 C CA . GLN A 1 192 ? 26.782 -4.456 -37.898 1.00 96.00 192 GLN A CA 1
ATOM 1473 C C . GLN A 1 192 ? 26.020 -4.415 -36.563 1.00 96.00 192 GLN A C 1
ATOM 1475 O O . GLN A 1 192 ? 25.462 -5.431 -36.144 1.00 96.00 192 GLN A O 1
ATOM 1480 N N . LEU A 1 193 ? 25.953 -3.246 -35.914 1.00 94.50 193 LEU A N 1
ATOM 1481 C CA . LEU A 1 193 ? 25.182 -3.058 -34.679 1.00 94.50 193 LEU A CA 1
ATOM 1482 C C . LEU A 1 193 ? 23.675 -3.244 -34.898 1.00 94.50 193 LEU A C 1
ATOM 1484 O O . LEU A 1 193 ? 23.024 -3.881 -34.067 1.00 94.50 193 LEU A O 1
ATOM 1488 N N . PHE A 1 194 ? 23.134 -2.749 -36.014 1.00 96.69 194 PHE A N 1
ATOM 1489 C CA . PHE A 1 194 ? 21.739 -2.954 -36.409 1.00 96.69 194 PHE A CA 1
ATOM 1490 C C . PHE A 1 194 ? 21.392 -4.445 -36.491 1.00 96.69 194 PHE A C 1
ATOM 1492 O O . PHE A 1 194 ? 20.473 -4.893 -35.803 1.00 96.69 194 PHE A O 1
ATOM 1499 N N . TYR A 1 195 ? 22.160 -5.236 -37.252 1.00 96.38 195 TYR A N 1
ATOM 1500 C CA . TYR A 1 195 ? 21.889 -6.672 -37.389 1.00 96.38 195 TYR A CA 1
ATOM 1501 C C . TYR A 1 195 ? 22.029 -7.414 -36.055 1.00 96.38 195 TYR A C 1
ATOM 1503 O O . TYR A 1 195 ? 21.189 -8.250 -35.729 1.00 96.38 195 TYR A O 1
ATOM 1511 N N . LEU A 1 196 ? 23.015 -7.060 -35.221 1.00 94.94 196 LEU A N 1
ATOM 1512 C CA . LEU A 1 196 ? 23.157 -7.653 -33.887 1.00 94.94 196 LEU A CA 1
ATOM 1513 C C . LEU A 1 196 ? 21.927 -7.385 -33.000 1.00 94.94 196 LEU A C 1
ATOM 1515 O O . LEU A 1 196 ? 21.444 -8.285 -32.305 1.00 94.94 196 LEU A O 1
ATOM 1519 N N . ARG A 1 197 ? 21.404 -6.151 -33.012 1.00 94.62 197 ARG A N 1
ATOM 1520 C CA . ARG A 1 197 ? 20.188 -5.783 -32.267 1.00 94.62 197 ARG A CA 1
ATOM 1521 C C . ARG A 1 197 ? 18.954 -6.475 -32.841 1.00 94.62 197 ARG A C 1
ATOM 1523 O O . ARG A 1 197 ? 18.125 -6.949 -32.066 1.00 94.62 197 ARG A O 1
ATOM 1530 N N . GLN A 1 198 ? 18.857 -6.583 -34.164 1.00 95.06 198 GLN A N 1
ATOM 1531 C CA . GLN A 1 198 ? 17.770 -7.271 -34.855 1.00 95.06 198 GLN A CA 1
ATOM 1532 C C . GLN A 1 198 ? 17.734 -8.760 -34.501 1.00 95.06 198 GLN A C 1
ATOM 1534 O O . GLN A 1 198 ? 16.677 -9.268 -34.132 1.00 95.06 198 GLN A O 1
ATOM 1539 N N . GLU A 1 199 ? 18.873 -9.452 -34.515 1.00 93.12 199 GLU A N 1
ATOM 1540 C CA . GLU A 1 199 ? 18.909 -10.854 -34.104 1.00 93.12 199 GLU A CA 1
ATOM 1541 C C . GLU A 1 199 ? 18.587 -11.026 -32.615 1.00 93.12 199 GLU A C 1
ATOM 1543 O O . GLU A 1 199 ? 17.922 -11.985 -32.226 1.00 93.12 199 GLU A O 1
ATOM 1548 N N . ARG A 1 200 ? 19.050 -10.114 -31.748 1.00 90.69 200 ARG A N 1
ATOM 1549 C CA . ARG A 1 200 ? 18.692 -10.151 -30.322 1.00 90.69 200 ARG A CA 1
ATOM 1550 C C . ARG A 1 200 ? 17.187 -9.942 -30.125 1.00 90.69 200 ARG A C 1
ATOM 1552 O O . ARG A 1 200 ? 16.618 -10.588 -29.250 1.00 90.69 200 ARG A O 1
ATOM 1559 N N . LYS A 1 201 ? 16.551 -9.100 -30.950 1.00 92.12 201 LYS A N 1
ATOM 1560 C CA . LYS A 1 201 ? 15.092 -8.916 -30.980 1.00 92.12 201 LYS A CA 1
ATOM 1561 C C . LYS A 1 201 ? 14.392 -10.190 -31.408 1.00 92.12 201 LYS A C 1
ATOM 1563 O O . LYS A 1 201 ? 13.500 -10.647 -30.718 1.00 92.12 201 LYS A O 1
ATOM 1568 N N . GLN A 1 202 ? 14.838 -10.787 -32.504 1.00 91.00 202 GLN A N 1
ATOM 1569 C CA . GLN A 1 202 ? 14.241 -12.007 -33.024 1.00 91.00 202 GLN A CA 1
ATOM 1570 C C . GLN A 1 202 ? 14.336 -13.145 -32.004 1.00 91.00 202 GLN A C 1
ATOM 1572 O O . GLN A 1 202 ? 13.336 -13.788 -31.717 1.00 91.00 202 GLN A O 1
ATOM 1577 N N . ARG A 1 203 ? 15.495 -13.320 -31.356 1.00 89.44 203 ARG A N 1
ATOM 1578 C CA . ARG A 1 203 ? 15.653 -14.310 -30.277 1.00 89.44 203 ARG A CA 1
ATOM 1579 C C . ARG A 1 203 ? 14.776 -14.009 -29.058 1.00 89.44 203 ARG A C 1
ATOM 1581 O O . ARG A 1 203 ? 14.349 -14.938 -28.377 1.00 89.44 203 ARG A O 1
ATOM 1588 N N . TRP A 1 204 ? 14.544 -12.731 -28.764 1.00 87.44 204 TRP A N 1
ATOM 1589 C CA . TRP A 1 204 ? 13.625 -12.292 -27.716 1.00 87.44 204 TRP A CA 1
ATOM 1590 C C . TRP A 1 204 ? 12.167 -12.624 -28.069 1.00 87.44 204 TRP A C 1
ATOM 1592 O O . TRP A 1 204 ? 11.460 -13.184 -27.236 1.00 87.44 204 TRP A O 1
ATOM 1602 N N . ASP A 1 205 ? 11.748 -12.342 -29.305 1.00 87.88 205 ASP A N 1
ATOM 1603 C CA . ASP A 1 205 ? 10.399 -12.604 -29.827 1.00 87.88 205 ASP A CA 1
ATOM 1604 C C . ASP A 1 205 ? 10.108 -14.113 -29.945 1.00 87.88 205 AS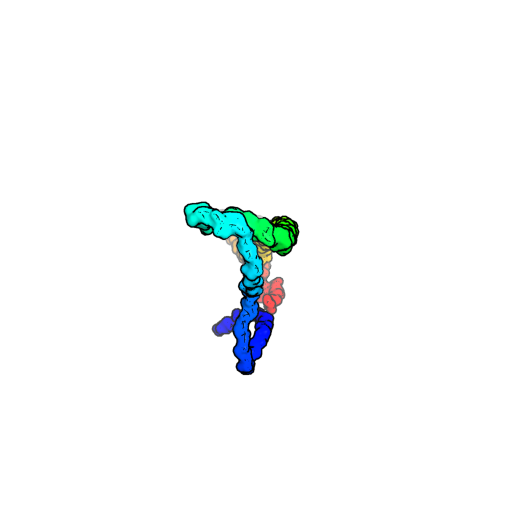P A C 1
ATOM 1606 O O . ASP A 1 205 ? 8.982 -14.555 -29.743 1.00 87.88 205 ASP A O 1
ATOM 1610 N N . GLU A 1 206 ? 11.137 -14.920 -30.209 1.00 88.38 206 GLU A N 1
ATOM 1611 C CA . GLU A 1 206 ? 11.091 -16.389 -30.207 1.00 88.38 206 GLU A CA 1
ATOM 1612 C C . GLU A 1 206 ? 11.148 -17.005 -28.794 1.00 88.38 206 GLU A C 1
ATOM 1614 O O . GLU A 1 206 ? 11.265 -18.223 -28.663 1.00 88.38 206 GLU A O 1
ATOM 1619 N N . GLU A 1 207 ? 11.143 -16.183 -27.739 1.00 72.94 207 GLU A N 1
ATOM 1620 C CA . GLU A 1 207 ? 11.239 -16.588 -26.327 1.00 72.94 207 GLU A CA 1
ATOM 1621 C C . GLU A 1 207 ? 12.494 -17.424 -25.973 1.00 72.94 207 GLU A C 1
ATOM 1623 O O . GLU A 1 207 ? 12.585 -18.007 -24.894 1.00 72.94 207 GLU A O 1
ATOM 1628 N N . ARG A 1 208 ? 13.534 -17.443 -26.822 1.00 69.94 208 ARG A N 1
ATOM 1629 C CA . ARG A 1 208 ? 14.782 -1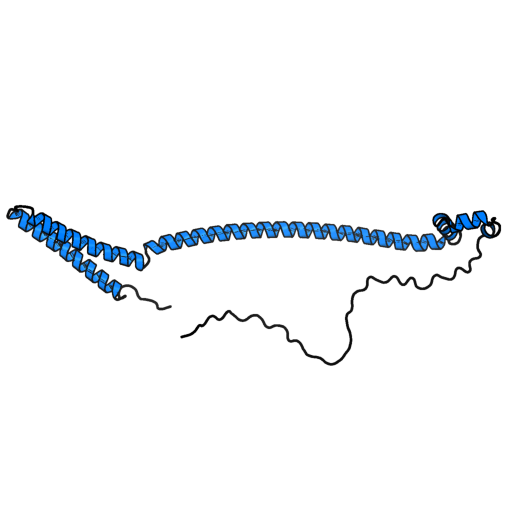8.200 -26.569 1.00 69.94 208 ARG A CA 1
ATOM 1630 C C . ARG A 1 208 ? 15.678 -17.591 -25.489 1.00 69.94 208 ARG A C 1
ATOM 1632 O O . ARG A 1 208 ? 16.640 -18.225 -25.066 1.00 69.94 208 ARG A O 1
ATOM 1639 N N . VAL A 1 209 ? 15.417 -16.349 -25.085 1.00 62.84 209 VAL A N 1
ATOM 1640 C CA . VAL A 1 209 ? 16.324 -15.555 -24.233 1.00 62.84 209 VAL A CA 1
ATOM 1641 C C . VAL A 1 209 ? 15.936 -15.594 -22.751 1.00 62.84 209 VAL A C 1
ATOM 1643 O O . VAL A 1 209 ? 16.731 -15.209 -21.898 1.00 62.84 209 VAL A O 1
ATOM 1646 N N . ALA A 1 210 ? 14.769 -16.131 -22.405 1.00 55.91 210 ALA A N 1
ATOM 1647 C CA . ALA A 1 210 ? 14.398 -16.372 -21.020 1.00 55.91 210 ALA A CA 1
ATOM 1648 C C . ALA A 1 210 ? 13.632 -17.685 -20.951 1.00 55.91 210 ALA A C 1
ATOM 1650 O O . ALA A 1 210 ? 12.590 -17.819 -21.584 1.00 55.91 210 ALA A O 1
ATOM 1651 N N . GLY A 1 211 ? 14.149 -18.651 -20.187 1.00 53.59 211 GLY A N 1
ATOM 1652 C CA . GLY A 1 211 ? 13.403 -19.855 -19.850 1.00 53.59 211 GLY A CA 1
ATOM 1653 C C . GLY A 1 211 ? 12.052 -19.452 -19.275 1.00 53.59 211 GLY A C 1
ATOM 1654 O O . GLY A 1 211 ? 11.963 -18.981 -18.141 1.00 53.59 211 GLY A O 1
ATOM 1655 N N . ARG A 1 212 ? 11.002 -19.591 -20.082 1.00 48.28 212 ARG A N 1
ATOM 1656 C CA . ARG A 1 212 ? 9.632 -19.395 -19.642 1.00 48.28 212 ARG A CA 1
ATOM 1657 C C . ARG A 1 212 ? 9.289 -20.615 -18.801 1.00 48.28 212 ARG A C 1
ATOM 1659 O O . ARG A 1 212 ? 8.891 -21.658 -19.308 1.00 48.28 212 ARG A O 1
ATOM 1666 N N . SER A 1 213 ? 9.527 -20.480 -17.504 1.00 49.34 213 SER A N 1
ATOM 1667 C CA . SER A 1 213 ? 8.887 -21.299 -16.490 1.00 49.34 213 SER A CA 1
ATOM 1668 C C . SER A 1 213 ? 7.386 -21.071 -16.650 1.00 49.34 213 SER A C 1
ATOM 1670 O O . SER A 1 213 ? 6.865 -20.020 -16.285 1.00 49.34 213 SER A O 1
ATOM 1672 N N . THR A 1 214 ? 6.716 -21.990 -17.335 1.00 46.28 214 THR A N 1
ATOM 1673 C CA . THR A 1 214 ? 5.261 -22.076 -17.384 1.00 46.28 214 THR A CA 1
ATOM 1674 C C . THR A 1 214 ? 4.779 -22.507 -16.000 1.00 46.28 214 THR A C 1
ATOM 1676 O O . THR A 1 214 ? 4.678 -23.706 -15.747 1.00 46.28 214 THR A O 1
ATOM 1679 N N . TYR A 1 215 ? 4.538 -21.553 -15.103 1.00 39.69 215 TYR A N 1
ATOM 1680 C CA . TYR A 1 215 ? 3.749 -21.745 -13.884 1.00 39.69 215 TYR A CA 1
ATOM 1681 C C . TYR A 1 215 ? 2.822 -20.550 -13.703 1.00 39.69 215 TYR A C 1
ATOM 1683 O O . TYR A 1 215 ? 3.285 -19.413 -13.954 1.00 39.69 215 TYR A O 1
#

Foldseek 3Di:
DDDDDDDDDDDDDPDDDDDDDDDDDDPPVDPPPPPPDDPPPPPPDQPVVLVPDDPVVVVVCVVDPVSVVVSVCVSCVPVCVVVVVVVVVVVVVVVVVVVVVVVVVVVVVVVVVVVVVVVVVVVVVVVVVVVVVVVVVVVVVCVDLVNVLVVLVVQLVVLVVVLVVLVVVVVPDPDDPVVVVVSVVVSVVSVVVNVVSVVVSVCSVVVVPDPPPPD

Radius of gyration: 50.5 Å; Cα contacts (8 Å, |Δi|>4): 46; chains: 1; bounding box: 105×55×124 Å

Sequence (215 aa):
MTTSDTPPPLPPLPSSGEHTTGTNTPKTSEPSRITLSAYPTPSAPLPSEVLAAPKEDLQTILDSTFLQDALIYCQHPQSKGELDKPAEMLLEEALKRSEALEKKRESLEELHRRVTAAALEAKTAEDDWQKCEKEMYIALRKCGGSALGQKLSAGVAESERICEGLSASFLESNAGSDEIIHFIRDYRRERQLFYLRQERKQRWDEERVAGRSTY

Secondary structure (DSSP, 8-state):
------PPPPPPPPPPPP-------------------------PPPPHHHHTS-HHHHHHHHH-HHHHHHHHHHH-HHHHHHHHHHHHHHHHHHHHHHHHHHHHHHHHHHHHHHHHHHHHHHHHHHHHHHHHHHHHHHHHHHHSHHHHHHHHHHHHHHHHHHHHHHHHHHHHS---HHHHHHHHHHHHHHHHHHHHHHHHHHHHHTTTTS-----

Solvent-accessible surface area (backbone atoms only — not comparable to full-atom values): 13001 Å² total; per-residue (Å²): 137,84,85,90,86,78,82,82,84,77,80,84,76,83,77,82,79,83,83,77,92,71,95,74,82,78,90,69,82,66,74,82,73,76,76,87,70,73,79,74,79,76,87,63,81,75,58,68,71,67,77,69,51,57,75,69,59,52,48,56,41,73,73,30,67,68,53,45,51,52,50,51,40,70,76,33,64,62,55,48,61,61,51,48,51,58,51,52,50,51,50,53,48,50,52,54,49,49,56,55,49,49,56,49,48,54,53,49,52,54,49,48,52,51,51,53,50,54,51,52,51,52,51,53,52,50,54,51,49,53,49,53,51,50,53,49,49,59,57,46,51,68,69,30,71,68,45,46,50,49,53,46,54,49,54,29,54,50,33,49,52,49,48,51,48,53,52,52,54,52,72,73,42,93,67,52,80,68,52,51,56,51,49,54,53,52,49,52,52,43,51,52,53,28,51,54,43,44,52,54,44,50,39,49,77,68,51,72,75,52,89,77,75,89,122

Mean predicted aligned error: 18.05 Å

Organism: NCBI:txid767744